Protein AF-A0A947XWC3-F1 (afdb_monomer_lite)

Radius of gyration: 17.97 Å; chains: 1; bounding box: 42×37×54 Å

Secondary structure (DSSP, 8-state):
-----TTPPPPTT-EEEE-TTS-GGG-EE-GGGHHHHHHHHHTTPPEEE-PPPSS--SEEEEEEE--SSSS--EEEEEEEGGGEEEEEPSPBHHHHGGGS-HHHHHHHHHHHHHHHHHT--EEE-HHHHHHHHH-S----TT--EEEEEE-SSHHHHHHHHHHHHHT-SSSPEEEEEEETTEEEEHHHHHHHHHH-TT-EEEEE-SS-EEEEEHHHHTT-

Sequence (220 aa):
MPEVHRGARMRRHDLVWIEASTPPAQLQVAVPWRPALQAWLLQRRPLVVGRQPEPAGERLRLGFTLPGRGPRSRVEVHAPRAAITRHTPAPPLSDIQTHAPVAWQAAIAALLAAFAAQGTQLRAYGSLVNQAYSGEACLREDSDLDLLIDCRDRAETLASLALLQAHDAAPRLDGELRLAGWAVAWRELARVLGGGPQGELMVRSDTAVQRMGVAAWLAT

pLDDT: mean 92.62, std 11.3, range [25.38, 98.56]

Foldseek 3Di:
DDDAPPPDDAWFFKWFAFALPPPCVQKDWPPVCSVVVSVCNVLRFTWTFAQAAPVHDQWTWTWAWPFDQPPTDIIIMTHGPVRTPHIDHAAFCVVQLVLDDPVCSVLSVVLCVLCVVVVWTKGFGPQSSNCSRVVGHRDDQQDETEIETEDEALVSLVSNLVSLVVSCDVVGYWYWYDYPQWTFTSVQVVVQVVVDQADWTFIDGSHDTDIDRSVVRRVD

Structure (mmCIF, N/CA/C/O backbone):
data_AF-A0A947XWC3-F1
#
_entry.id   AF-A0A947XWC3-F1
#
loop_
_atom_site.group_PDB
_atom_site.id
_atom_site.type_symbol
_atom_site.label_atom_id
_atom_site.label_alt_id
_atom_site.label_comp_id
_atom_site.label_asym_id
_atom_site.label_entity_id
_atom_site.label_seq_id
_atom_site.pdbx_PDB_ins_code
_atom_site.Cartn_x
_atom_site.Cartn_y
_atom_site.Cartn_z
_atom_site.occupancy
_atom_site.B_iso_or_equiv
_atom_site.auth_seq_id
_atom_site.auth_comp_id
_atom_site.auth_asym_id
_atom_site.auth_atom_id
_atom_site.pdbx_PDB_model_num
ATOM 1 N N . MET A 1 1 ? -13.581 8.957 -18.522 1.00 25.38 1 MET A N 1
ATOM 2 C CA . MET A 1 1 ? -12.118 9.130 -18.677 1.00 25.38 1 MET A CA 1
ATOM 3 C C . MET A 1 1 ? -11.591 9.642 -17.345 1.00 25.38 1 MET A C 1
ATOM 5 O O . MET A 1 1 ? -12.066 10.693 -16.941 1.00 25.38 1 MET A O 1
ATOM 9 N N . PRO A 1 2 ? -10.734 8.921 -16.605 1.00 33.97 2 PRO A N 1
ATOM 10 C CA . PRO A 1 2 ? -10.219 9.454 -15.349 1.00 33.97 2 PRO A CA 1
ATOM 11 C C . PRO A 1 2 ? -9.164 10.529 -15.646 1.00 33.97 2 PRO A C 1
ATOM 13 O O . PRO A 1 2 ? -8.239 10.289 -16.423 1.00 33.97 2 PRO A O 1
ATOM 16 N N . GLU A 1 3 ? -9.341 11.710 -15.056 1.00 32.84 3 GLU A N 1
ATOM 17 C CA . GLU A 1 3 ? -8.446 12.866 -15.163 1.00 32.84 3 GLU A CA 1
ATOM 18 C C . GLU A 1 3 ? -7.004 12.514 -14.789 1.00 32.84 3 GLU A C 1
ATOM 20 O O . GLU A 1 3 ? -6.710 12.071 -13.675 1.00 32.84 3 GLU A O 1
ATOM 25 N N . VAL A 1 4 ? -6.080 12.780 -15.712 1.00 42.00 4 VAL A N 1
ATOM 26 C CA . VAL A 1 4 ? -4.643 12.764 -15.436 1.00 42.00 4 VAL A CA 1
ATOM 27 C C . VAL A 1 4 ? -4.309 14.035 -14.653 1.00 42.00 4 VAL A C 1
ATOM 29 O O . VAL A 1 4 ? -4.062 15.088 -15.236 1.00 42.00 4 VAL A O 1
ATOM 32 N N . HIS A 1 5 ? -4.293 13.943 -13.323 1.00 41.00 5 HIS A N 1
ATOM 33 C CA . HIS A 1 5 ? -3.845 15.028 -12.450 1.00 41.00 5 HIS A CA 1
ATOM 34 C C . HIS A 1 5 ? -2.320 15.210 -12.567 1.00 41.00 5 HIS A C 1
ATOM 36 O O . HIS A 1 5 ? -1.547 14.730 -11.733 1.00 41.00 5 HIS A O 1
ATOM 42 N N . ARG A 1 6 ? -1.862 15.925 -13.605 1.00 42.56 6 ARG A N 1
ATOM 43 C CA . ARG A 1 6 ? -0.486 16.447 -13.699 1.00 42.56 6 ARG A CA 1
ATOM 44 C C . ARG A 1 6 ? -0.295 17.536 -12.633 1.00 42.56 6 ARG A C 1
ATOM 46 O O . ARG A 1 6 ? -0.351 18.718 -12.932 1.00 42.56 6 ARG A O 1
ATOM 53 N N . GLY A 1 7 ? -0.136 17.136 -11.374 1.00 47.28 7 GLY A N 1
ATOM 54 C CA . GLY A 1 7 ? 0.016 18.066 -10.248 1.00 47.28 7 GLY A CA 1
ATOM 55 C C . GLY A 1 7 ? -0.258 17.463 -8.870 1.00 47.28 7 GLY A C 1
ATOM 56 O O . GLY A 1 7 ? 0.158 18.038 -7.869 1.00 47.28 7 GLY A O 1
ATOM 57 N N . ALA A 1 8 ? -0.894 16.289 -8.791 1.00 63.38 8 ALA A N 1
ATOM 58 C CA . ALA A 1 8 ? -1.120 15.630 -7.509 1.00 63.38 8 ALA A CA 1
ATOM 59 C C . ALA A 1 8 ? 0.199 15.100 -6.909 1.00 63.38 8 ALA A C 1
ATOM 61 O O . ALA A 1 8 ? 1.040 14.497 -7.593 1.00 63.38 8 ALA A O 1
ATOM 62 N N . ARG A 1 9 ? 0.381 15.320 -5.602 1.00 83.44 9 ARG A N 1
ATOM 63 C CA . ARG A 1 9 ? 1.458 14.700 -4.821 1.00 83.44 9 ARG A CA 1
ATOM 64 C C . ARG A 1 9 ? 1.277 13.180 -4.860 1.00 83.44 9 ARG A C 1
ATOM 66 O O . ARG A 1 9 ? 0.202 12.678 -4.552 1.00 83.44 9 ARG A O 1
ATOM 73 N N . MET A 1 10 ? 2.335 12.464 -5.233 1.00 91.06 10 MET A N 1
ATOM 74 C CA . MET A 1 10 ? 2.358 10.999 -5.223 1.00 91.06 10 MET A CA 1
ATOM 75 C C . MET A 1 10 ? 2.762 10.531 -3.831 1.00 91.06 10 MET A C 1
ATOM 77 O O . MET A 1 10 ? 3.835 10.901 -3.352 1.00 91.06 10 MET A O 1
ATOM 81 N N . ARG A 1 11 ? 1.899 9.746 -3.192 1.00 94.06 11 ARG A N 1
ATOM 82 C CA . ARG A 1 11 ? 2.112 9.213 -1.845 1.00 94.06 11 ARG A CA 1
ATOM 83 C C . ARG A 1 11 ? 2.647 7.790 -1.917 1.00 94.06 11 ARG A C 1
ATOM 85 O O . ARG A 1 11 ? 2.453 7.094 -2.914 1.00 94.06 11 ARG A O 1
ATOM 92 N N . ARG A 1 12 ? 3.298 7.313 -0.855 1.00 95.12 12 ARG A N 1
ATOM 93 C CA . ARG A 1 12 ? 3.683 5.895 -0.756 1.00 95.12 12 ARG A CA 1
ATOM 94 C C . ARG A 1 12 ? 2.446 5.015 -0.991 1.00 95.12 12 ARG A C 1
ATOM 96 O O . ARG A 1 12 ? 1.366 5.338 -0.501 1.00 95.12 12 ARG A O 1
ATOM 103 N N . HIS A 1 13 ? 2.614 3.887 -1.678 1.00 96.62 13 HIS A N 1
ATOM 104 C CA . HIS A 1 13 ? 1.543 2.949 -2.066 1.00 96.62 13 HIS A CA 1
ATOM 105 C C . HIS A 1 13 ? 0.619 3.417 -3.201 1.00 96.62 13 HIS A C 1
ATOM 107 O O . HIS A 1 13 ? -0.178 2.610 -3.676 1.00 96.62 13 HIS A O 1
ATOM 113 N N . ASP A 1 14 ? 0.744 4.656 -3.683 1.00 97.50 14 ASP A N 1
ATOM 114 C CA . ASP A 1 14 ? 0.067 5.062 -4.914 1.00 97.50 14 ASP A CA 1
ATOM 115 C C . ASP A 1 14 ? 0.569 4.237 -6.105 1.00 97.50 14 ASP A C 1
ATOM 117 O O . ASP A 1 14 ? 1.684 3.702 -6.101 1.00 97.50 14 ASP A O 1
ATOM 121 N N . LEU A 1 15 ? -0.258 4.155 -7.142 1.00 98.44 15 LEU A N 1
ATOM 122 C CA . LEU A 1 15 ? 0.047 3.456 -8.380 1.00 98.44 15 LEU A CA 1
ATOM 123 C C . LEU A 1 15 ? 0.349 4.457 -9.488 1.00 98.44 15 LEU A C 1
ATOM 125 O O . LEU A 1 15 ? -0.350 5.458 -9.659 1.00 98.44 15 LEU A O 1
ATOM 129 N N . VAL A 1 16 ? 1.381 4.168 -10.270 1.00 98.19 16 VAL A N 1
ATOM 130 C CA . VAL A 1 16 ? 1.765 4.958 -11.437 1.00 98.19 16 VAL A CA 1
ATOM 131 C C . VAL A 1 16 ? 1.991 4.063 -12.643 1.00 98.19 16 VAL A C 1
ATOM 133 O O . VAL A 1 16 ? 2.426 2.923 -12.510 1.00 98.19 16 VAL A O 1
ATOM 136 N N . TRP A 1 17 ? 1.717 4.585 -13.830 1.00 98.19 17 TRP A N 1
ATOM 137 C CA . TRP A 1 17 ? 1.961 3.893 -15.090 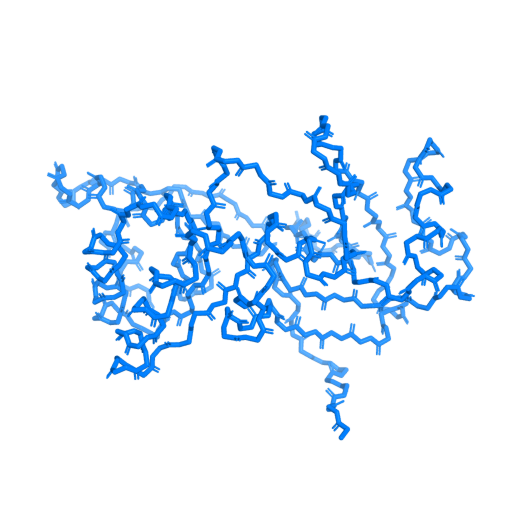1.00 98.19 17 TRP A CA 1
ATOM 138 C C . TRP A 1 17 ? 3.021 4.636 -15.888 1.00 98.19 17 TRP A C 1
ATOM 140 O O . TRP A 1 17 ? 3.066 5.868 -15.893 1.00 98.19 17 TRP A O 1
ATOM 150 N N . ILE A 1 18 ? 3.862 3.853 -16.552 1.00 97.81 18 ILE A N 1
ATOM 151 C CA . ILE A 1 18 ? 4.873 4.293 -17.507 1.00 97.81 18 ILE A CA 1
ATOM 152 C C . ILE A 1 18 ? 4.592 3.526 -18.797 1.00 97.81 18 ILE A C 1
ATOM 154 O O . ILE A 1 18 ? 4.261 2.340 -18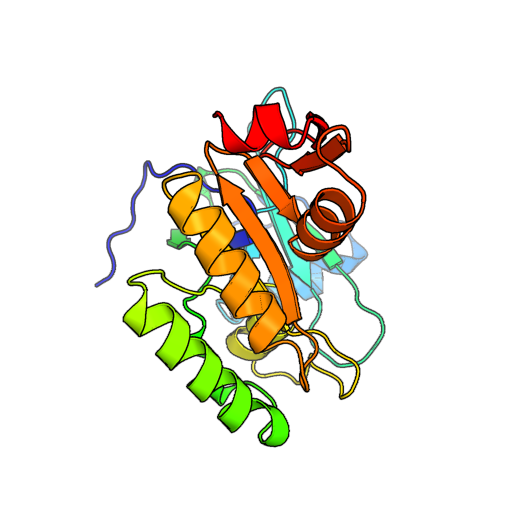.748 1.00 97.81 18 ILE A O 1
ATOM 158 N N . GLU A 1 19 ? 4.687 4.194 -19.942 1.00 97.00 19 GLU A N 1
ATOM 159 C CA . GLU A 1 19 ? 4.482 3.531 -21.230 1.00 97.00 19 GLU A CA 1
ATOM 160 C C . GLU A 1 19 ? 5.657 2.610 -21.556 1.00 97.00 19 GLU A C 1
ATOM 162 O O . GLU A 1 19 ? 6.819 2.930 -21.305 1.00 97.00 19 GLU A O 1
ATOM 167 N N . ALA A 1 20 ? 5.372 1.471 -22.184 1.00 95.56 20 ALA A N 1
ATOM 168 C CA . ALA A 1 20 ? 6.414 0.531 -22.598 1.00 95.56 20 ALA A CA 1
ATOM 169 C C . ALA A 1 20 ? 7.383 1.118 -23.642 1.00 95.56 20 ALA A C 1
ATOM 171 O O . ALA A 1 20 ? 8.483 0.598 -23.821 1.00 95.56 20 ALA A O 1
ATOM 172 N N . SER A 1 21 ? 6.973 2.192 -24.327 1.00 95.31 21 SER A N 1
ATOM 173 C CA . SER A 1 21 ? 7.793 2.951 -25.272 1.00 95.31 21 SER A CA 1
ATOM 174 C C . SER A 1 21 ? 8.744 3.946 -24.599 1.00 95.31 21 SER A C 1
ATOM 176 O O . SER A 1 21 ? 9.551 4.566 -25.293 1.00 95.31 21 SER A O 1
ATOM 178 N N . THR A 1 22 ? 8.668 4.139 -23.274 1.00 96.06 22 THR A N 1
ATOM 179 C CA . THR A 1 22 ? 9.619 4.990 -22.553 1.00 96.06 22 THR A CA 1
ATOM 180 C C . THR A 1 22 ? 11.039 4.449 -22.753 1.00 96.06 22 THR A C 1
ATOM 182 O O . THR A 1 22 ? 11.286 3.276 -22.464 1.00 96.06 22 THR A O 1
ATOM 185 N N . PRO A 1 23 ? 11.999 5.272 -23.222 1.00 94.50 23 PRO A N 1
ATOM 186 C CA . PRO A 1 23 ? 13.349 4.799 -23.496 1.00 94.50 23 PRO A CA 1
ATOM 187 C C . PRO A 1 23 ? 13.985 4.148 -22.256 1.00 94.50 23 PRO A C 1
ATOM 189 O O . PRO A 1 23 ? 14.021 4.788 -21.202 1.00 94.50 23 PRO A O 1
ATOM 192 N N . PRO A 1 24 ? 14.567 2.935 -22.353 1.00 90.44 24 PRO A N 1
ATOM 193 C CA . PRO A 1 24 ? 15.157 2.250 -21.200 1.00 90.44 24 PRO A CA 1
ATOM 194 C C . PRO A 1 24 ? 16.246 3.054 -20.478 1.00 90.44 24 PRO A C 1
ATOM 196 O O . PRO A 1 24 ? 16.434 2.891 -19.278 1.00 90.44 24 PRO A O 1
ATOM 199 N N . ALA A 1 25 ? 16.943 3.959 -21.174 1.00 91.81 25 ALA A N 1
ATOM 200 C CA . ALA A 1 25 ? 17.919 4.871 -20.570 1.00 91.81 25 ALA A CA 1
ATOM 201 C C . ALA A 1 25 ? 17.286 5.852 -19.556 1.00 91.81 25 ALA A C 1
ATOM 203 O O . ALA A 1 25 ? 17.944 6.289 -18.612 1.00 91.81 25 ALA A O 1
ATOM 204 N N . GLN A 1 26 ? 15.995 6.162 -19.707 1.00 94.19 26 GLN A N 1
ATOM 205 C CA . GLN A 1 26 ? 15.233 6.982 -18.763 1.00 94.19 26 GLN A CA 1
ATOM 206 C C . GLN A 1 26 ? 14.739 6.188 -17.549 1.00 94.19 26 GLN A C 1
ATOM 208 O O . GLN A 1 26 ? 14.207 6.792 -16.623 1.00 94.19 26 GLN A O 1
ATOM 213 N N . LEU A 1 27 ? 14.939 4.867 -17.496 1.00 96.94 27 LEU A N 1
ATOM 214 C CA . LEU A 1 27 ? 14.511 4.005 -16.394 1.00 96.94 27 LEU A CA 1
ATOM 215 C C . LEU A 1 27 ? 15.730 3.340 -15.746 1.00 96.94 27 LEU A C 1
ATOM 217 O O . LEU A 1 27 ? 16.473 2.579 -16.361 1.00 96.94 27 LEU A O 1
ATOM 221 N N . GLN A 1 28 ? 15.951 3.643 -14.474 1.00 97.31 28 GLN A N 1
ATOM 222 C CA . GLN A 1 28 ? 17.039 3.074 -13.689 1.00 97.31 28 GLN A CA 1
ATOM 223 C C . GLN A 1 28 ? 16.495 1.864 -12.936 1.00 97.31 28 GLN A C 1
ATOM 225 O O . GLN A 1 28 ? 15.580 1.985 -12.130 1.00 97.31 28 GLN A O 1
ATOM 230 N N . VAL A 1 29 ? 17.054 0.696 -13.222 1.00 97.50 29 VAL A N 1
ATOM 231 C CA . VAL A 1 29 ? 16.716 -0.583 -12.594 1.00 97.50 29 VAL A CA 1
ATOM 232 C C . VAL A 1 29 ? 17.972 -1.455 -12.620 1.00 97.50 29 VAL A C 1
ATOM 234 O O . VAL A 1 29 ? 18.790 -1.336 -13.540 1.00 97.50 29 VAL A O 1
ATOM 237 N N . ALA A 1 30 ? 18.155 -2.319 -11.619 1.00 97.00 30 ALA A N 1
ATOM 238 C CA . ALA A 1 30 ? 19.300 -3.227 -11.600 1.00 97.00 30 ALA A CA 1
ATOM 239 C C . ALA A 1 30 ? 19.296 -4.137 -12.843 1.00 97.00 30 ALA A C 1
ATOM 241 O O . ALA A 1 30 ? 18.239 -4.596 -13.280 1.00 97.00 30 ALA A O 1
ATOM 242 N N . VAL A 1 31 ? 20.483 -4.405 -13.404 1.00 95.56 31 VAL A N 1
ATOM 243 C CA . VAL A 1 31 ? 20.650 -5.128 -14.683 1.00 95.56 31 VAL A CA 1
ATOM 244 C C . VAL A 1 31 ? 19.866 -6.448 -14.746 1.00 95.56 31 VAL A C 1
ATOM 246 O O . VAL A 1 31 ? 19.152 -6.622 -15.736 1.00 95.56 31 VAL A O 1
ATOM 249 N N . PRO A 1 32 ? 19.888 -7.323 -13.717 1.00 95.81 32 PRO A N 1
ATOM 250 C CA . PRO A 1 32 ? 19.138 -8.583 -13.751 1.00 95.81 32 PRO A CA 1
ATOM 251 C C . PRO A 1 32 ? 17.620 -8.409 -13.906 1.00 95.81 32 PRO A C 1
ATOM 253 O O . PRO A 1 32 ? 16.942 -9.300 -14.405 1.00 95.81 32 PRO A O 1
ATOM 256 N N . TRP A 1 33 ? 17.078 -7.253 -13.512 1.00 96.88 33 TRP A N 1
ATOM 257 C CA . TRP A 1 33 ? 15.641 -6.985 -13.525 1.00 96.88 33 TRP A CA 1
ATOM 258 C C . TRP A 1 33 ? 15.159 -6.205 -14.753 1.00 96.88 33 TRP A C 1
ATOM 260 O O . TRP A 1 33 ? 13.954 -6.003 -14.898 1.00 96.88 33 TRP A O 1
ATOM 270 N N . ARG A 1 34 ? 16.052 -5.790 -15.666 1.00 95.88 34 ARG A N 1
ATOM 271 C CA . ARG A 1 34 ? 15.661 -5.068 -16.894 1.00 95.88 34 ARG A CA 1
ATOM 272 C C . ARG A 1 34 ? 14.639 -5.838 -17.746 1.00 95.88 34 ARG A C 1
ATOM 274 O O . ARG A 1 34 ? 13.643 -5.219 -18.122 1.00 95.88 34 ARG A O 1
ATOM 281 N N . PRO A 1 35 ? 14.803 -7.153 -18.017 1.00 95.88 35 PRO A N 1
ATOM 282 C CA . PRO A 1 35 ? 13.809 -7.902 -18.789 1.00 95.88 35 PRO A CA 1
ATOM 283 C C . PRO A 1 35 ? 12.452 -7.968 -18.080 1.00 95.88 35 PRO A C 1
ATOM 285 O O . PRO A 1 35 ? 11.412 -7.809 -18.716 1.00 95.88 35 PRO A O 1
ATOM 288 N N . ALA A 1 36 ? 12.465 -8.136 -16.754 1.00 96.06 36 ALA A N 1
ATOM 289 C CA . ALA A 1 36 ? 11.248 -8.207 -15.954 1.00 96.06 36 ALA A CA 1
ATOM 290 C C . ALA A 1 36 ? 10.482 -6.875 -15.975 1.00 96.06 36 ALA A C 1
ATOM 292 O O . ALA A 1 36 ? 9.267 -6.871 -16.153 1.00 96.06 36 ALA A O 1
ATOM 293 N N . LEU A 1 37 ? 11.190 -5.742 -15.861 1.00 97.62 37 LEU A N 1
ATOM 294 C CA . LEU A 1 37 ? 10.589 -4.416 -16.000 1.00 97.62 37 LEU A CA 1
ATOM 295 C C . LEU A 1 37 ? 9.982 -4.222 -17.395 1.00 97.62 37 LEU A C 1
ATOM 297 O O . LEU A 1 37 ? 8.844 -3.778 -17.496 1.00 97.62 37 LEU A O 1
ATOM 301 N N . GLN A 1 38 ? 10.697 -4.585 -18.464 1.00 96.69 38 GLN A N 1
ATOM 302 C CA . GLN A 1 38 ? 10.174 -4.434 -19.825 1.00 96.69 38 GLN A CA 1
ATOM 303 C C . GLN A 1 38 ? 8.885 -5.241 -20.028 1.00 96.69 38 GLN A C 1
ATOM 305 O O . GLN A 1 38 ? 7.899 -4.708 -20.536 1.00 96.69 38 GLN A O 1
ATOM 310 N N . ALA A 1 39 ? 8.868 -6.505 -19.592 1.00 96.12 39 ALA A N 1
ATOM 311 C CA . ALA A 1 39 ? 7.679 -7.350 -19.658 1.00 96.12 39 ALA A CA 1
ATOM 312 C C . ALA A 1 39 ? 6.511 -6.764 -18.845 1.00 96.12 39 ALA A C 1
ATOM 314 O O . ALA A 1 39 ? 5.372 -6.765 -19.309 1.00 96.12 39 ALA A O 1
ATOM 315 N N . TRP A 1 40 ? 6.794 -6.211 -17.662 1.00 97.38 40 TRP A N 1
ATOM 316 C CA . TRP A 1 40 ? 5.798 -5.568 -16.806 1.00 97.38 40 TRP A CA 1
ATOM 317 C C . TRP A 1 40 ? 5.144 -4.350 -17.476 1.00 97.38 40 TRP A C 1
ATOM 319 O O . TRP A 1 40 ? 3.916 -4.230 -17.488 1.00 97.38 40 TRP A O 1
ATOM 329 N N . LEU A 1 41 ? 5.953 -3.476 -18.086 1.00 97.56 41 LEU A N 1
ATOM 330 C CA . LEU A 1 41 ? 5.468 -2.282 -18.784 1.00 97.56 41 LEU A CA 1
ATOM 331 C C . LEU A 1 41 ? 4.690 -2.627 -20.059 1.00 97.56 41 LEU A C 1
ATOM 333 O O . LEU A 1 41 ? 3.660 -2.009 -20.321 1.00 97.56 41 LEU A O 1
ATOM 337 N N . LEU A 1 42 ? 5.127 -3.635 -20.825 1.00 97.31 42 LEU A N 1
ATOM 338 C CA . LEU A 1 42 ? 4.410 -4.113 -22.019 1.00 97.31 42 LEU A CA 1
ATOM 339 C C . LEU A 1 42 ? 2.987 -4.582 -21.695 1.00 97.31 42 LEU A C 1
ATOM 341 O O . LEU A 1 42 ? 2.075 -4.395 -22.495 1.00 97.31 42 LEU A O 1
ATOM 345 N N . GLN A 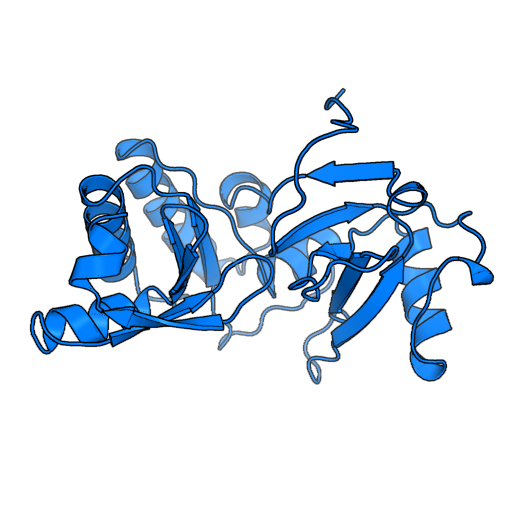1 43 ? 2.783 -5.131 -20.499 1.00 97.25 43 GLN A N 1
ATOM 346 C CA . GLN A 1 43 ? 1.465 -5.532 -20.009 1.00 97.25 43 GLN A CA 1
ATOM 347 C C . GLN A 1 43 ? 0.669 -4.382 -19.372 1.00 97.25 43 GLN A C 1
ATOM 349 O O . GLN A 1 43 ? -0.403 -4.607 -18.816 1.00 97.25 43 GLN A O 1
ATOM 354 N N . ARG A 1 44 ? 1.177 -3.143 -19.444 1.00 97.00 44 ARG A N 1
ATOM 355 C CA . ARG A 1 44 ? 0.547 -1.925 -18.904 1.00 97.00 44 ARG A CA 1
ATOM 356 C C . ARG A 1 44 ? 0.230 -2.031 -17.406 1.00 97.00 44 ARG A C 1
ATOM 358 O O . ARG A 1 44 ? -0.728 -1.426 -16.916 1.00 97.00 44 ARG A O 1
ATOM 365 N N . ARG A 1 45 ? 1.038 -2.798 -16.668 1.00 97.62 45 ARG A N 1
ATOM 366 C CA . ARG A 1 45 ? 0.892 -2.988 -15.221 1.00 97.62 45 ARG A CA 1
ATOM 367 C C . ARG A 1 45 ? 1.479 -1.781 -14.463 1.00 97.62 45 ARG A C 1
ATOM 369 O O . ARG A 1 45 ? 2.488 -1.221 -14.897 1.00 97.62 45 ARG A O 1
ATOM 376 N N . PRO A 1 46 ? 0.877 -1.359 -13.337 1.00 98.12 46 PRO A N 1
ATOM 377 C CA . PRO A 1 46 ? 1.369 -0.226 -12.561 1.00 98.12 46 PRO A CA 1
ATOM 378 C C . PRO A 1 46 ? 2.681 -0.532 -11.840 1.00 98.12 46 PRO A C 1
ATOM 380 O O . PRO A 1 46 ? 2.947 -1.665 -11.443 1.00 98.12 46 PRO A O 1
ATOM 383 N N . LEU A 1 47 ? 3.456 0.513 -11.579 1.00 98.44 47 LEU A N 1
ATOM 384 C CA . LEU A 1 47 ? 4.482 0.539 -10.546 1.00 98.44 47 LEU A CA 1
ATOM 385 C C . LEU A 1 47 ? 3.901 1.174 -9.276 1.00 98.44 47 LEU A C 1
ATOM 387 O O . LEU A 1 47 ? 3.046 2.055 -9.333 1.00 98.44 47 LEU A O 1
ATOM 391 N N . VAL A 1 48 ? 4.394 0.746 -8.122 1.00 98.25 48 VAL A N 1
ATOM 392 C CA . VAL A 1 48 ? 4.041 1.272 -6.803 1.00 98.25 48 VAL A CA 1
ATOM 393 C C . VAL A 1 48 ? 5.022 2.370 -6.412 1.00 98.25 48 VAL A C 1
ATOM 395 O O . VAL A 1 48 ? 6.239 2.175 -6.453 1.00 98.25 48 VAL A O 1
ATOM 398 N N . VAL A 1 49 ? 4.501 3.509 -5.970 1.00 97.69 49 VAL A N 1
ATOM 399 C CA . VAL A 1 49 ? 5.297 4.610 -5.427 1.00 97.69 49 VAL A CA 1
ATOM 400 C C . VAL A 1 49 ? 5.912 4.186 -4.092 1.00 97.69 49 VAL A C 1
ATOM 402 O O . VAL A 1 49 ? 5.221 3.806 -3.140 1.00 97.69 49 VAL A O 1
ATOM 405 N N . GLY A 1 50 ? 7.242 4.229 -4.025 1.00 96.00 50 GLY A N 1
ATOM 406 C CA . GLY A 1 50 ? 8.005 3.969 -2.811 1.00 96.00 50 GLY A CA 1
ATOM 407 C C . GLY A 1 50 ? 8.121 5.203 -1.916 1.00 96.00 50 GLY A C 1
ATOM 408 O O . GLY A 1 50 ? 7.687 6.298 -2.267 1.00 96.00 50 GLY A O 1
ATOM 409 N N . ARG A 1 51 ? 8.762 5.029 -0.756 1.00 94.62 51 ARG A N 1
ATOM 410 C CA . ARG A 1 51 ? 9.219 6.164 0.059 1.00 94.62 51 ARG A CA 1
ATOM 411 C C . ARG A 1 51 ? 10.301 6.920 -0.715 1.00 94.62 51 ARG A C 1
ATOM 413 O O . ARG A 1 51 ? 11.280 6.292 -1.121 1.00 94.62 51 ARG A O 1
ATOM 420 N N . GLN A 1 52 ? 10.108 8.216 -0.921 1.00 94.44 52 GLN A N 1
ATOM 421 C CA . GLN A 1 52 ? 11.034 9.083 -1.643 1.00 94.44 52 GLN A CA 1
ATOM 422 C C . GLN A 1 52 ? 12.216 9.478 -0.743 1.00 94.44 52 GLN A C 1
ATOM 424 O O . GLN A 1 52 ? 12.060 9.510 0.477 1.00 94.44 52 GLN A O 1
ATOM 429 N N . PRO A 1 53 ? 13.408 9.730 -1.307 1.00 89.94 53 PRO A N 1
ATOM 430 C CA . PRO A 1 53 ? 14.518 10.285 -0.542 1.00 89.94 53 PRO A CA 1
ATOM 431 C C . PRO A 1 53 ? 14.234 11.735 -0.122 1.00 89.94 53 PRO A C 1
ATOM 433 O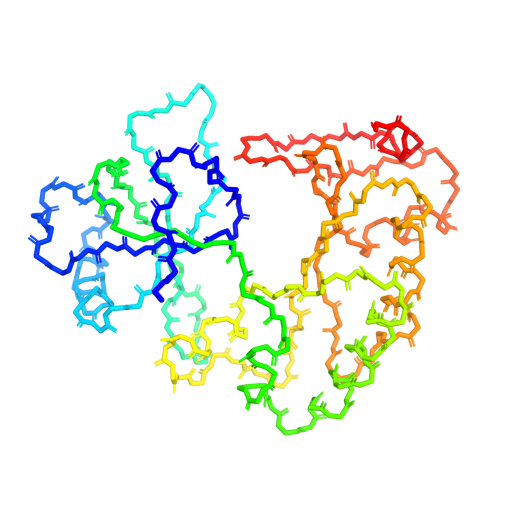 O . PRO A 1 53 ? 13.453 12.437 -0.766 1.00 89.94 53 PRO A O 1
ATOM 436 N N . GLU A 1 54 ? 14.910 12.174 0.938 1.00 86.62 54 GLU A N 1
ATOM 437 C CA . GLU A 1 54 ? 14.951 13.566 1.385 1.00 86.62 54 GLU A CA 1
ATOM 438 C C . GLU A 1 54 ? 16.428 14.001 1.483 1.00 86.62 54 GLU A C 1
ATOM 440 O O . GLU A 1 54 ? 17.184 13.343 2.203 1.00 86.62 54 GLU A O 1
ATOM 445 N N . PRO A 1 55 ? 16.872 15.040 0.743 1.00 84.25 55 PRO A N 1
ATOM 446 C CA . PRO A 1 55 ? 16.087 15.878 -0.171 1.00 84.25 55 PRO A CA 1
ATOM 447 C C . PRO A 1 55 ? 15.566 15.112 -1.397 1.00 84.25 55 PRO A C 1
ATOM 449 O O . PRO A 1 55 ? 16.121 14.086 -1.800 1.00 84.25 55 PRO A O 1
ATOM 452 N N . ALA A 1 56 ? 14.478 15.615 -1.985 1.00 82.19 56 ALA A N 1
ATOM 453 C CA . ALA A 1 56 ? 13.884 15.017 -3.174 1.00 82.19 56 ALA A CA 1
ATOM 454 C C . ALA A 1 56 ? 14.861 15.081 -4.358 1.00 82.19 56 ALA A C 1
ATOM 456 O O . ALA A 1 56 ? 15.376 16.146 -4.696 1.00 82.19 56 ALA A O 1
ATOM 457 N N . GLY A 1 57 ? 15.099 13.937 -4.998 1.00 81.19 57 GLY A N 1
ATOM 458 C CA . GLY A 1 57 ? 15.846 13.872 -6.252 1.00 81.19 57 GLY A CA 1
ATOM 459 C C . GLY A 1 57 ? 14.969 14.170 -7.472 1.00 81.19 57 GLY A C 1
ATOM 460 O O . GLY A 1 57 ? 13.744 14.246 -7.387 1.00 81.19 57 GLY A O 1
ATOM 461 N N . GLU A 1 58 ? 15.594 14.252 -8.647 1.00 87.06 58 GLU A N 1
ATOM 462 C CA . GLU A 1 58 ? 14.897 14.439 -9.934 1.00 87.06 58 GLU A CA 1
ATOM 463 C C . GLU A 1 58 ? 14.067 13.214 -10.367 1.00 87.06 58 GLU A C 1
ATOM 465 O O . GLU A 1 58 ? 13.217 13.289 -11.262 1.00 87.06 58 GLU A O 1
ATOM 470 N N . ARG A 1 59 ? 14.321 12.058 -9.743 1.00 93.88 59 ARG A N 1
ATOM 471 C CA . ARG A 1 59 ? 13.705 10.771 -10.070 1.00 93.88 59 ARG A CA 1
ATOM 472 C C . ARG A 1 59 ? 12.861 10.276 -8.908 1.00 93.88 59 ARG A C 1
ATOM 474 O O . ARG A 1 59 ? 13.245 10.375 -7.747 1.00 93.88 59 ARG A O 1
ATOM 481 N N . LEU A 1 60 ? 11.723 9.695 -9.254 1.00 95.44 60 LEU A N 1
ATOM 482 C CA . LEU A 1 60 ? 10.829 9.042 -8.318 1.00 95.44 60 LEU A CA 1
ATOM 483 C C . LEU A 1 60 ? 11.321 7.626 -8.046 1.00 95.44 60 LEU A C 1
ATOM 485 O O . LEU A 1 60 ? 11.593 6.874 -8.985 1.00 95.44 60 LEU A O 1
ATOM 489 N N . ARG A 1 61 ? 11.358 7.245 -6.768 1.00 97.00 61 ARG A N 1
ATOM 490 C CA . ARG A 1 61 ? 11.550 5.857 -6.350 1.00 97.00 61 ARG A CA 1
ATOM 491 C C . ARG A 1 61 ? 10.236 5.098 -6.477 1.00 97.00 61 ARG A C 1
ATOM 493 O O . ARG A 1 61 ? 9.268 5.386 -5.769 1.00 97.00 61 ARG A O 1
ATOM 500 N N . LEU A 1 62 ? 10.222 4.112 -7.357 1.00 97.88 62 LEU A N 1
ATOM 501 C CA . LEU A 1 62 ? 9.093 3.250 -7.677 1.00 97.88 62 LEU A CA 1
ATOM 502 C C . LEU A 1 62 ? 9.498 1.783 -7.497 1.00 97.88 62 LEU A C 1
ATOM 504 O O . LEU A 1 62 ? 10.666 1.452 -7.282 1.00 97.88 62 LEU A O 1
ATOM 508 N N . GLY A 1 63 ? 8.543 0.875 -7.627 1.00 97.44 63 GLY A N 1
ATOM 509 C CA . GLY A 1 63 ? 8.863 -0.535 -7.765 1.00 97.44 63 GLY A CA 1
ATOM 510 C C . GLY A 1 63 ? 7.649 -1.411 -7.981 1.00 97.44 63 GLY A C 1
ATOM 511 O O . GLY A 1 63 ? 6.513 -0.962 -7.906 1.00 97.44 63 GLY A O 1
ATOM 512 N N . PHE A 1 64 ? 7.895 -2.684 -8.219 1.00 97.31 64 PHE A N 1
ATOM 513 C CA . PHE A 1 64 ? 6.865 -3.712 -8.287 1.00 97.31 64 PHE A CA 1
ATOM 514 C C . PHE A 1 64 ? 7.411 -4.994 -7.667 1.00 97.31 64 PHE A C 1
ATOM 516 O O . PHE A 1 64 ? 8.619 -5.132 -7.451 1.00 97.31 64 PHE A O 1
ATOM 523 N N . THR A 1 65 ? 6.521 -5.917 -7.335 1.00 96.19 65 THR A N 1
ATOM 524 C CA . THR A 1 65 ? 6.905 -7.233 -6.825 1.00 96.19 65 THR A CA 1
ATOM 525 C C . THR A 1 65 ? 6.695 -8.231 -7.944 1.00 96.19 65 THR A C 1
ATOM 527 O O . THR A 1 65 ? 5.620 -8.246 -8.543 1.00 96.19 65 THR A O 1
ATOM 530 N N . LEU A 1 66 ? 7.704 -9.057 -8.233 1.00 94.88 66 LEU A N 1
ATOM 531 C CA . LEU A 1 66 ? 7.531 -10.124 -9.210 1.00 94.88 66 LEU A CA 1
ATOM 532 C C . LEU A 1 66 ? 6.339 -10.996 -8.795 1.00 94.88 66 LEU A C 1
ATOM 534 O O . LEU A 1 66 ? 6.224 -11.350 -7.617 1.00 94.88 66 LEU A O 1
ATOM 538 N N . PRO A 1 67 ? 5.421 -11.270 -9.728 1.00 92.94 67 PRO A N 1
ATOM 539 C CA . PRO A 1 67 ? 4.235 -12.043 -9.433 1.00 92.94 67 PRO A CA 1
ATOM 540 C C . PRO A 1 67 ? 4.595 -13.508 -9.173 1.00 92.94 67 PRO A C 1
ATOM 542 O O . PRO A 1 67 ? 5.677 -13.980 -9.527 1.00 92.94 67 PRO A O 1
ATOM 545 N N . GLY A 1 68 ? 3.671 -14.221 -8.537 1.00 89.94 68 GLY A N 1
ATOM 546 C CA . GLY A 1 68 ? 3.838 -15.622 -8.172 1.00 89.94 68 GLY A CA 1
ATOM 547 C C . GLY A 1 68 ? 3.952 -15.847 -6.665 1.00 89.94 68 GLY A C 1
ATOM 548 O O . GLY A 1 68 ? 4.084 -14.924 -5.860 1.00 89.94 68 GLY A O 1
ATOM 549 N N . ARG A 1 69 ? 3.893 -17.125 -6.278 1.00 82.88 69 ARG A N 1
ATOM 550 C CA . ARG A 1 69 ? 3.920 -17.569 -4.871 1.00 82.88 69 ARG A CA 1
ATOM 551 C C . ARG A 1 69 ? 5.324 -17.872 -4.337 1.00 82.88 69 ARG A C 1
ATOM 553 O O . ARG A 1 69 ? 5.449 -18.231 -3.168 1.00 82.88 69 ARG A O 1
ATOM 560 N N . GLY A 1 70 ? 6.350 -17.753 -5.183 1.00 82.56 70 GLY A N 1
ATOM 561 C CA . GLY A 1 70 ? 7.752 -17.966 -4.820 1.00 82.56 70 GLY A CA 1
ATOM 562 C C . GLY A 1 70 ? 8.320 -16.871 -3.903 1.00 82.56 70 GLY A C 1
ATOM 563 O O . GLY A 1 70 ? 7.568 -16.059 -3.351 1.00 82.56 70 GLY A O 1
ATOM 564 N N . PRO A 1 71 ? 9.653 -16.824 -3.724 1.00 84.81 71 PRO A N 1
ATOM 565 C CA . PRO A 1 71 ? 10.303 -15.763 -2.963 1.00 84.81 71 PRO A CA 1
ATOM 566 C C . PRO A 1 71 ? 9.861 -14.377 -3.447 1.00 84.81 71 PRO A C 1
ATOM 568 O O . PRO A 1 71 ? 9.849 -14.099 -4.646 1.00 84.81 71 PRO A O 1
ATOM 571 N N . ARG A 1 72 ? 9.496 -13.494 -2.509 1.00 84.94 72 ARG A N 1
ATOM 572 C CA . ARG A 1 72 ? 9.060 -12.128 -2.830 1.00 84.94 72 ARG A CA 1
ATOM 573 C C . ARG A 1 72 ? 10.245 -11.307 -3.346 1.00 84.94 72 ARG A C 1
ATOM 575 O O . ARG A 1 72 ? 10.983 -10.711 -2.565 1.00 84.94 72 ARG A O 1
ATOM 582 N N . SER A 1 73 ? 10.407 -11.246 -4.663 1.00 91.56 73 SER A N 1
ATOM 583 C CA . SER A 1 73 ? 11.416 -10.411 -5.319 1.00 91.56 73 SER A CA 1
ATOM 584 C C . SER A 1 73 ? 10.843 -9.034 -5.639 1.00 91.56 73 SER A C 1
ATOM 586 O O . SER A 1 73 ? 10.031 -8.879 -6.550 1.00 91.56 73 SER A O 1
ATOM 588 N N . ARG A 1 74 ? 11.267 -8.016 -4.885 1.00 94.56 74 ARG A N 1
ATOM 589 C CA . ARG A 1 74 ? 10.903 -6.621 -5.153 1.00 94.56 74 ARG A CA 1
ATOM 590 C C . ARG A 1 74 ? 11.911 -5.990 -6.107 1.00 94.56 74 ARG A C 1
ATOM 592 O O . ARG A 1 74 ? 13.102 -5.945 -5.811 1.00 94.56 74 ARG A O 1
ATOM 599 N N . VAL A 1 75 ? 11.418 -5.469 -7.223 1.00 97.31 75 VAL A N 1
ATOM 600 C CA . VAL A 1 75 ? 12.208 -4.737 -8.210 1.00 97.31 75 VAL A CA 1
ATOM 601 C C . VAL A 1 75 ? 12.036 -3.246 -7.959 1.00 97.31 75 VAL A C 1
ATOM 603 O O . VAL A 1 75 ? 10.926 -2.717 -8.021 1.00 97.31 75 VAL A O 1
ATOM 606 N N . GLU A 1 76 ? 13.139 -2.568 -7.658 1.00 97.81 76 GLU A N 1
ATOM 607 C CA . GLU A 1 76 ? 13.178 -1.115 -7.506 1.00 97.81 76 GLU A CA 1
ATOM 608 C C . GLU A 1 76 ? 13.470 -0.441 -8.850 1.00 97.81 76 GLU A C 1
ATOM 610 O O . GLU A 1 76 ? 14.360 -0.865 -9.590 1.00 97.81 76 GLU A O 1
ATOM 615 N N . VAL A 1 77 ? 12.709 0.610 -9.158 1.00 98.06 77 VAL A N 1
ATOM 616 C CA . VAL A 1 77 ? 12.782 1.354 -10.417 1.00 98.06 77 VAL A CA 1
ATOM 617 C C . VAL A 1 77 ? 12.830 2.843 -10.104 1.00 98.06 77 VAL A C 1
ATOM 619 O O . VAL A 1 77 ? 12.016 3.342 -9.335 1.00 98.06 77 VAL A O 1
ATOM 622 N N . HIS A 1 78 ? 13.761 3.572 -10.710 1.00 97.75 78 HIS A N 1
ATOM 623 C CA . HIS A 1 78 ? 13.852 5.027 -10.600 1.00 97.75 78 HIS A CA 1
ATOM 624 C C . HIS A 1 78 ? 13.533 5.659 -11.950 1.00 97.75 78 HIS A C 1
ATOM 626 O O . HIS A 1 78 ? 14.198 5.384 -12.954 1.00 97.75 78 HIS A O 1
ATOM 632 N N . ALA A 1 79 ? 12.539 6.539 -11.990 1.00 97.12 79 ALA A N 1
ATOM 633 C CA . ALA A 1 79 ? 12.060 7.157 -13.228 1.00 97.12 79 ALA A CA 1
ATOM 634 C C . ALA A 1 79 ? 11.852 8.667 -13.050 1.00 97.12 79 ALA A C 1
ATOM 636 O O . ALA A 1 79 ? 11.444 9.094 -11.968 1.00 97.12 79 ALA A O 1
ATOM 637 N N . PRO A 1 80 ? 12.112 9.497 -14.075 1.00 95.50 80 PRO A N 1
ATOM 638 C CA . PRO A 1 80 ? 11.758 10.908 -14.016 1.00 95.50 80 PRO A CA 1
ATOM 639 C C . PRO A 1 80 ? 10.236 11.059 -13.928 1.00 95.50 80 PRO A C 1
ATOM 641 O O . PRO A 1 80 ? 9.489 10.283 -14.526 1.00 95.50 80 PRO A O 1
ATOM 644 N N . ARG A 1 81 ? 9.756 12.102 -13.241 1.00 92.62 81 ARG A N 1
ATOM 645 C CA . ARG A 1 81 ? 8.310 12.379 -13.137 1.00 92.62 81 ARG A CA 1
ATOM 646 C C . ARG A 1 81 ? 7.637 12.522 -14.508 1.00 92.62 81 ARG A C 1
ATOM 648 O O . ARG A 1 81 ? 6.490 12.120 -14.662 1.00 92.62 81 ARG A O 1
ATOM 655 N N . ALA A 1 82 ? 8.360 13.038 -15.502 1.00 93.19 82 ALA A N 1
ATOM 656 C CA . ALA A 1 82 ? 7.873 13.190 -16.872 1.00 93.19 82 ALA A CA 1
ATOM 657 C C . ALA A 1 82 ? 7.574 11.855 -17.587 1.00 93.19 82 ALA A C 1
ATOM 659 O O . ALA A 1 82 ? 6.821 11.856 -18.556 1.00 93.19 82 ALA A O 1
ATOM 660 N N . ALA A 1 83 ? 8.121 10.727 -17.116 1.00 95.81 83 ALA A N 1
ATOM 661 C CA . ALA A 1 83 ? 7.810 9.403 -17.661 1.00 95.81 83 ALA A CA 1
ATOM 662 C C . ALA A 1 83 ? 6.465 8.844 -17.159 1.00 95.81 83 ALA A C 1
ATOM 664 O O . ALA A 1 83 ? 5.976 7.856 -17.704 1.00 95.81 83 ALA A O 1
ATOM 665 N N . ILE A 1 84 ? 5.867 9.446 -16.124 1.00 95.81 84 ILE A N 1
ATOM 666 C CA . ILE A 1 84 ? 4.602 8.978 -15.558 1.00 95.81 84 ILE A CA 1
ATOM 667 C C . ILE A 1 84 ? 3.439 9.441 -16.433 1.00 95.81 84 ILE A C 1
ATOM 669 O O . ILE A 1 84 ? 3.164 10.637 -16.538 1.00 95.81 84 ILE A O 1
ATOM 673 N N . THR A 1 85 ? 2.718 8.491 -17.024 1.00 96.25 85 THR A N 1
ATOM 674 C CA . THR A 1 85 ? 1.573 8.777 -17.901 1.00 96.25 85 THR A CA 1
ATOM 675 C C . THR A 1 85 ? 0.237 8.733 -17.177 1.00 96.25 85 THR A C 1
ATOM 677 O O . THR A 1 85 ? -0.711 9.406 -17.583 1.00 96.25 85 THR A O 1
ATOM 680 N N . ARG A 1 86 ? 0.160 7.993 -16.067 1.00 96.56 86 ARG A N 1
ATOM 681 C CA . ARG A 1 86 ? -1.020 7.928 -15.199 1.00 96.56 86 ARG A CA 1
ATOM 682 C C . ARG A 1 86 ? -0.603 7.769 -13.745 1.00 96.56 86 ARG A C 1
ATOM 684 O O . ARG A 1 86 ? 0.388 7.109 -13.451 1.00 96.56 86 ARG A O 1
ATOM 691 N N . HIS A 1 87 ? -1.399 8.331 -12.844 1.00 96.31 87 HIS A N 1
ATOM 692 C CA . HIS A 1 87 ? -1.260 8.208 -11.394 1.00 96.31 87 HIS A CA 1
ATOM 693 C C . HIS A 1 87 ? -2.639 7.993 -10.780 1.00 96.31 87 HIS A C 1
ATOM 695 O O . HIS A 1 87 ? -3.601 8.648 -11.177 1.00 96.31 87 HIS A O 1
ATOM 701 N N . THR A 1 88 ? -2.730 7.073 -9.826 1.00 96.88 88 THR A N 1
ATOM 702 C CA . THR A 1 88 ? -3.890 6.916 -8.949 1.00 96.88 88 THR A CA 1
ATOM 703 C C . THR A 1 88 ? -3.429 6.651 -7.519 1.00 96.88 88 THR A C 1
ATOM 705 O O . THR A 1 88 ? -2.348 6.091 -7.322 1.00 96.88 88 THR A O 1
ATOM 708 N N . PRO A 1 89 ? -4.255 6.950 -6.506 1.00 96.56 89 PRO A N 1
ATOM 709 C CA . PRO A 1 89 ? -4.066 6.371 -5.184 1.00 96.56 89 PRO A CA 1
ATOM 710 C C . PRO A 1 89 ? -4.077 4.833 -5.227 1.00 96.56 89 PRO A C 1
ATOM 712 O O . PRO A 1 89 ? -4.476 4.232 -6.233 1.00 96.56 89 PRO A O 1
ATOM 715 N N . ALA A 1 90 ? -3.693 4.202 -4.115 1.00 97.25 90 ALA A N 1
ATOM 716 C CA . ALA A 1 90 ? -3.913 2.771 -3.900 1.00 97.25 90 ALA A CA 1
ATOM 717 C C . ALA A 1 90 ? -5.385 2.396 -4.191 1.00 97.25 90 ALA A C 1
ATOM 719 O O . ALA A 1 90 ? -6.284 3.168 -3.830 1.00 97.25 90 ALA A O 1
ATOM 720 N N . PRO A 1 91 ? -5.662 1.262 -4.857 1.00 98.06 91 PRO A N 1
ATOM 721 C CA . PRO A 1 91 ? -7.012 0.919 -5.293 1.00 98.06 91 PRO A CA 1
ATOM 722 C C . PRO A 1 91 ? -7.957 0.754 -4.092 1.00 98.06 91 PRO A C 1
ATOM 724 O O . PRO A 1 91 ? -7.536 0.216 -3.060 1.00 98.06 91 PRO A O 1
ATOM 727 N N . PRO A 1 92 ? -9.224 1.192 -4.202 1.00 98.25 92 PRO A N 1
ATOM 728 C CA . PRO A 1 92 ? -10.257 0.812 -3.248 1.00 98.25 92 PRO A CA 1
ATOM 729 C C . PRO A 1 92 ? -10.329 -0.712 -3.123 1.00 98.25 92 PRO A C 1
ATOM 731 O O . PRO A 1 92 ? -10.297 -1.421 -4.128 1.00 98.25 92 PRO A O 1
ATOM 734 N N . LEU A 1 93 ? -10.440 -1.227 -1.898 1.00 98.50 93 LEU A N 1
ATOM 735 C CA . LEU A 1 93 ? -10.547 -2.669 -1.663 1.00 98.50 93 LEU A CA 1
ATOM 736 C C . LEU A 1 93 ? -11.794 -3.254 -2.347 1.00 98.50 93 LEU A C 1
ATOM 738 O O . LEU A 1 93 ? -11.734 -4.361 -2.875 1.00 98.50 93 LEU A O 1
ATOM 742 N N . SER A 1 94 ? -12.886 -2.484 -2.410 1.00 98.00 94 SER A N 1
ATOM 743 C CA . SER A 1 94 ? -14.121 -2.838 -3.124 1.00 98.00 94 SER A CA 1
ATOM 744 C C . SER A 1 94 ? -13.893 -3.199 -4.590 1.00 98.00 94 SER A C 1
ATOM 746 O O . SER A 1 94 ? -14.560 -4.090 -5.108 1.00 98.00 94 SER A O 1
ATOM 748 N N . ASP A 1 95 ? -12.934 -2.546 -5.247 1.00 98.19 95 ASP A N 1
ATOM 749 C CA . ASP A 1 95 ? -12.701 -2.696 -6.686 1.00 98.19 95 ASP A CA 1
ATOM 750 C C . ASP A 1 95 ? -11.925 -3.978 -7.003 1.00 98.19 95 ASP A C 1
ATOM 752 O O . ASP A 1 95 ? -11.938 -4.453 -8.135 1.00 98.19 95 ASP A O 1
ATOM 756 N N . ILE A 1 96 ? -11.236 -4.538 -6.004 1.00 97.75 96 ILE A N 1
ATOM 757 C CA . ILE A 1 96 ? -10.333 -5.682 -6.172 1.00 97.75 96 ILE A CA 1
ATOM 758 C C . ILE A 1 96 ? -10.654 -6.859 -5.246 1.00 97.75 96 ILE A C 1
ATOM 760 O O . ILE A 1 96 ? -9.925 -7.851 -5.248 1.00 97.75 96 ILE A O 1
ATOM 764 N N . GLN A 1 97 ? -11.742 -6.793 -4.474 1.00 96.31 97 GLN A N 1
ATOM 765 C CA . GLN A 1 97 ? -12.123 -7.841 -3.520 1.00 96.31 97 GLN A CA 1
ATOM 766 C C . GLN A 1 97 ? -12.299 -9.216 -4.182 1.00 96.31 97 GLN A C 1
ATOM 768 O O . GLN A 1 97 ? -11.988 -10.240 -3.582 1.00 96.31 97 GLN A O 1
ATOM 773 N N . THR A 1 98 ? -12.751 -9.249 -5.438 1.00 96.69 98 THR A N 1
ATOM 774 C CA . THR A 1 98 ? -12.996 -10.483 -6.200 1.00 96.69 98 THR A CA 1
ATOM 775 C C . THR A 1 98 ? -11.706 -11.193 -6.600 1.00 96.69 98 THR A C 1
ATOM 777 O O . THR A 1 98 ? -11.734 -12.382 -6.907 1.00 96.69 98 THR A O 1
ATOM 780 N N . HIS A 1 99 ? -10.566 -10.497 -6.551 1.00 96.81 99 HIS A N 1
ATOM 781 C CA . HIS A 1 99 ? -9.250 -11.101 -6.734 1.00 96.81 99 HIS A CA 1
ATOM 782 C C . HIS A 1 99 ? -8.727 -11.770 -5.460 1.00 96.81 99 HIS A C 1
ATOM 784 O O . HIS A 1 99 ? -7.719 -12.469 -5.532 1.00 96.81 99 HIS A O 1
ATOM 790 N N . ALA A 1 100 ? -9.362 -11.577 -4.301 1.00 95.50 100 ALA A N 1
ATOM 791 C CA . ALA A 1 100 ? -8.988 -12.282 -3.082 1.00 95.50 100 ALA A CA 1
ATOM 792 C C . ALA A 1 100 ? -9.416 -13.765 -3.145 1.00 95.50 100 ALA A C 1
ATOM 794 O O . ALA A 1 100 ? -10.389 -14.099 -3.832 1.00 95.50 100 ALA A O 1
ATOM 795 N N . PRO A 1 101 ? -8.729 -14.665 -2.412 1.00 94.25 101 PRO A N 1
ATOM 796 C CA . PRO A 1 101 ? -9.176 -16.040 -2.216 1.00 94.25 101 PRO A CA 1
ATOM 797 C C . PRO A 1 101 ? -10.652 -16.102 -1.822 1.00 94.25 101 PRO A C 1
ATOM 799 O O . PRO A 1 101 ? -11.102 -15.316 -0.993 1.00 94.25 101 PRO A O 1
ATOM 802 N N . VAL A 1 102 ? -11.397 -17.064 -2.373 1.00 93.81 102 VAL A N 1
ATOM 803 C CA . VAL A 1 102 ? -12.846 -17.213 -2.124 1.00 93.81 102 VAL A CA 1
ATOM 804 C C . VAL A 1 102 ? -13.162 -17.271 -0.626 1.00 93.81 102 VAL A C 1
ATOM 806 O O . VAL A 1 102 ? -14.093 -16.614 -0.171 1.00 93.81 102 VAL A O 1
ATOM 809 N N . ALA A 1 103 ? -12.326 -17.965 0.154 1.00 93.62 103 ALA A N 1
ATOM 810 C CA . ALA A 1 103 ? -12.459 -18.069 1.608 1.00 93.62 103 ALA A CA 1
ATOM 811 C C . ALA A 1 103 ? -12.407 -16.714 2.343 1.00 93.62 103 ALA A C 1
ATOM 813 O O . ALA A 1 103 ? -12.890 -16.610 3.464 1.00 93.62 103 ALA A O 1
ATOM 814 N N . TRP A 1 104 ? -11.831 -15.676 1.732 1.00 95.38 104 TRP A N 1
ATOM 815 C CA . TRP A 1 104 ? -11.693 -14.343 2.322 1.00 95.38 104 TRP A CA 1
ATOM 816 C C . TRP A 1 104 ? -12.828 -13.397 1.928 1.00 95.38 104 TRP A C 1
ATOM 818 O O . TRP A 1 104 ? -13.059 -12.403 2.610 1.00 95.38 104 TRP A O 1
ATOM 828 N N . GLN A 1 105 ? -13.536 -13.671 0.829 1.00 95.25 105 GLN A N 1
ATOM 829 C CA . GLN A 1 105 ? -14.447 -12.700 0.213 1.00 95.25 105 GLN A CA 1
ATOM 830 C C . GLN A 1 105 ? -15.611 -12.313 1.132 1.00 95.25 105 GLN A C 1
ATOM 832 O O . GLN A 1 105 ? -15.959 -11.137 1.200 1.00 95.25 105 GLN A O 1
ATOM 837 N N . ALA A 1 106 ? -16.166 -13.263 1.892 1.00 95.94 106 ALA A N 1
ATOM 838 C CA . ALA A 1 106 ? -17.230 -12.972 2.854 1.00 95.94 106 ALA A CA 1
ATOM 839 C C . ALA A 1 106 ? -16.749 -12.053 3.993 1.00 95.94 106 ALA A C 1
ATOM 841 O O . ALA A 1 106 ? -17.431 -11.091 4.344 1.00 95.94 106 ALA A O 1
ATOM 842 N N . ALA A 1 107 ? -15.549 -12.305 4.528 1.00 96.75 107 ALA A N 1
ATOM 843 C CA . ALA A 1 107 ? -14.944 -11.467 5.563 1.00 96.75 107 ALA A CA 1
ATOM 844 C C . ALA A 1 107 ? -14.616 -10.060 5.033 1.00 96.75 107 ALA A C 1
ATOM 846 O O . ALA A 1 107 ? -14.910 -9.064 5.694 1.00 96.75 107 ALA A O 1
ATOM 847 N N . ILE A 1 108 ? -14.082 -9.968 3.809 1.00 97.44 108 ILE A N 1
ATOM 848 C CA . ILE A 1 108 ? -13.803 -8.694 3.131 1.00 97.44 108 ILE A CA 1
ATOM 849 C C . ILE A 1 108 ? -15.094 -7.900 2.905 1.00 97.44 108 ILE A C 1
ATOM 851 O O . ILE A 1 108 ? -15.119 -6.701 3.172 1.00 97.44 108 ILE A O 1
ATOM 855 N N . ALA A 1 109 ? -16.174 -8.550 2.468 1.00 97.50 109 ALA A N 1
ATOM 856 C CA . ALA A 1 109 ? -17.464 -7.897 2.263 1.00 97.50 109 ALA A CA 1
ATOM 857 C C . ALA A 1 109 ? -18.048 -7.340 3.573 1.00 97.50 109 ALA A C 1
ATOM 859 O O . ALA A 1 109 ? -18.512 -6.200 3.599 1.00 97.50 109 ALA A O 1
ATOM 860 N N . ALA A 1 110 ? -17.978 -8.101 4.671 1.00 97.81 110 ALA A N 1
ATOM 861 C CA . ALA A 1 110 ? -18.410 -7.628 5.988 1.00 97.81 110 ALA A CA 1
ATOM 862 C C . ALA A 1 110 ? -17.580 -6.425 6.470 1.00 97.81 110 ALA A C 1
ATOM 864 O O . ALA A 1 110 ? -18.136 -5.444 6.963 1.00 97.81 110 ALA A O 1
ATOM 865 N N . LEU A 1 111 ? -16.258 -6.473 6.275 1.00 98.00 111 LEU A N 1
ATOM 866 C CA . LEU A 1 111 ? -15.353 -5.373 6.608 1.00 98.00 111 LEU A CA 1
ATOM 867 C C . LEU A 1 111 ? -15.654 -4.115 5.770 1.00 98.00 111 LEU A C 1
ATOM 869 O O . LEU A 1 111 ? -15.725 -3.012 6.312 1.00 98.00 111 LEU A O 1
ATOM 873 N N . LEU A 1 112 ? -15.879 -4.268 4.461 1.00 98.12 112 LEU A N 1
ATOM 874 C CA . LEU A 1 112 ? -16.265 -3.168 3.571 1.00 98.12 112 LEU A CA 1
ATOM 875 C C . LEU A 1 112 ? -17.592 -2.531 3.991 1.00 98.12 112 LEU A C 1
ATOM 877 O O . LEU A 1 112 ? -17.694 -1.307 3.988 1.00 98.12 112 LEU A O 1
ATOM 881 N N . ALA A 1 113 ? -18.586 -3.334 4.379 1.00 98.06 113 ALA A N 1
ATOM 882 C CA . ALA A 1 113 ? -19.868 -2.827 4.860 1.00 98.06 113 ALA A CA 1
ATOM 883 C C . ALA A 1 113 ? -19.715 -2.007 6.154 1.00 98.06 113 ALA A C 1
ATOM 885 O O . ALA A 1 113 ? -20.298 -0.928 6.268 1.00 98.06 113 ALA A O 1
ATOM 886 N N . ALA A 1 114 ? -18.890 -2.473 7.097 1.00 97.94 114 ALA A N 1
ATOM 887 C CA . ALA A 1 114 ? -18.623 -1.757 8.343 1.00 97.94 114 ALA A CA 1
ATOM 888 C C . ALA A 1 114 ? -17.943 -0.397 8.099 1.00 97.94 114 ALA A C 1
ATOM 890 O O . ALA A 1 114 ? -18.365 0.624 8.642 1.00 97.94 114 ALA A O 1
ATOM 891 N N . PHE A 1 115 ? -16.939 -0.355 7.219 1.00 97.69 115 PHE A N 1
ATOM 892 C CA . PHE A 1 115 ? -16.257 0.891 6.855 1.00 97.69 115 PHE A CA 1
ATOM 893 C C . PHE A 1 115 ? -17.136 1.839 6.028 1.00 97.69 115 PHE A C 1
ATOM 895 O O . PHE A 1 115 ? -17.081 3.055 6.220 1.00 97.69 115 PHE A O 1
ATOM 902 N N . ALA A 1 116 ? -18.000 1.303 5.160 1.00 96.69 116 ALA A N 1
ATOM 903 C CA . ALA A 1 116 ? -18.981 2.098 4.427 1.00 96.69 116 ALA A CA 1
ATOM 904 C C . ALA A 1 116 ? -19.973 2.792 5.375 1.00 96.69 116 ALA A C 1
ATOM 906 O O . ALA A 1 116 ? -20.269 3.969 5.176 1.00 96.69 116 ALA A O 1
ATOM 907 N N . ALA A 1 117 ? -20.423 2.112 6.435 1.00 96.81 117 ALA A N 1
ATOM 908 C CA . ALA A 1 117 ? -21.282 2.707 7.462 1.00 96.81 117 ALA A CA 1
ATOM 909 C C . ALA A 1 117 ? -20.588 3.845 8.239 1.00 96.81 117 ALA A C 1
ATOM 911 O O . ALA A 1 117 ? -21.247 4.797 8.650 1.00 96.81 117 ALA A O 1
ATOM 912 N N . GLN A 1 118 ? -19.260 3.781 8.395 1.00 94.31 118 GLN A N 1
ATOM 913 C CA . GLN A 1 118 ? -18.444 4.857 8.975 1.00 94.31 118 GLN A CA 1
ATOM 914 C C . GLN A 1 118 ? -18.185 6.017 7.987 1.00 94.31 118 GLN A C 1
ATOM 916 O O . GLN A 1 118 ? -17.785 7.106 8.395 1.00 94.31 118 GLN A O 1
ATOM 921 N N . GLY A 1 119 ? -18.406 5.806 6.684 1.00 95.44 119 GLY A N 1
ATOM 922 C CA . GLY A 1 119 ? -18.077 6.773 5.633 1.00 95.44 119 GLY A CA 1
ATOM 923 C C . GLY A 1 119 ? -16.582 6.845 5.300 1.00 95.44 119 GLY A C 1
ATOM 924 O O . GLY A 1 119 ? -16.134 7.831 4.715 1.00 95.44 119 GLY A O 1
ATOM 925 N N . THR A 1 120 ? -15.805 5.818 5.652 1.00 95.44 120 THR A N 1
ATOM 926 C CA . THR A 1 120 ? -14.350 5.773 5.446 1.00 95.44 120 THR A CA 1
ATOM 927 C C . THR A 1 120 ? -14.001 4.755 4.359 1.00 95.44 120 THR A C 1
ATOM 929 O O . THR A 1 120 ? -14.448 3.611 4.387 1.00 95.44 120 THR A O 1
ATOM 932 N N . GLN A 1 121 ? -13.176 5.145 3.385 1.00 95.75 121 GLN A N 1
ATOM 933 C CA . GLN A 1 121 ? -12.798 4.258 2.284 1.00 95.75 121 GLN A CA 1
ATOM 934 C C . GLN A 1 121 ? -11.612 3.359 2.653 1.00 95.75 121 GLN A C 1
ATOM 936 O O . GLN A 1 121 ? -10.529 3.850 2.970 1.00 95.75 121 GLN A O 1
ATOM 941 N N . LEU A 1 122 ? -11.787 2.044 2.499 1.00 97.56 122 LEU A N 1
ATOM 942 C CA . LEU A 1 122 ? -10.691 1.078 2.555 1.00 97.56 122 LEU A CA 1
ATOM 943 C C . LEU A 1 122 ? -9.976 0.985 1.213 1.00 97.56 122 LEU A C 1
ATOM 945 O O . LEU A 1 122 ? -10.595 0.739 0.174 1.00 97.56 122 LEU A O 1
ATOM 949 N N . ARG A 1 123 ? -8.655 1.120 1.242 1.00 98.56 123 ARG A N 1
ATOM 950 C CA . ARG A 1 123 ? -7.772 0.837 0.109 1.00 98.56 123 ARG A CA 1
ATOM 951 C C . ARG A 1 123 ? -6.897 -0.359 0.448 1.00 98.56 123 ARG A C 1
ATOM 953 O O . ARG A 1 123 ? -6.662 -0.630 1.622 1.00 98.56 123 ARG A O 1
ATOM 960 N N . ALA A 1 124 ? -6.405 -1.064 -0.561 1.00 98.25 124 ALA A N 1
ATOM 961 C CA . ALA A 1 124 ? -5.454 -2.151 -0.345 1.00 98.25 124 ALA A CA 1
ATOM 962 C C . ALA A 1 124 ? -4.095 -1.828 -0.965 1.00 98.25 124 ALA A C 1
ATOM 964 O O . ALA A 1 124 ? -3.991 -1.037 -1.903 1.00 98.25 124 ALA A O 1
ATOM 965 N N . TYR A 1 125 ? -3.052 -2.484 -0.471 1.00 97.81 125 TYR A N 1
ATOM 966 C CA . TYR A 1 125 ? -1.748 -2.536 -1.126 1.00 97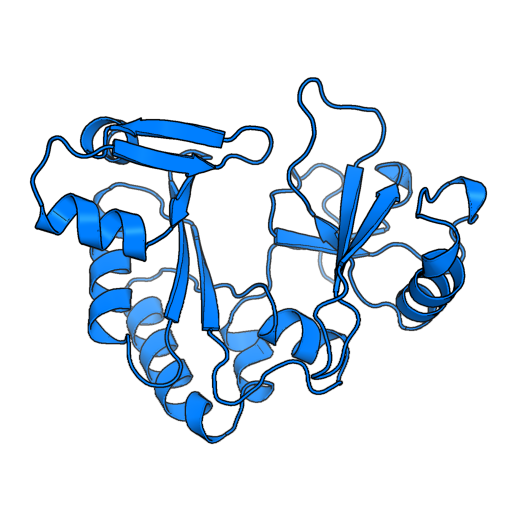.81 125 TYR A CA 1
ATOM 967 C C . TYR A 1 125 ? -1.180 -3.959 -1.058 1.00 97.81 125 TYR A C 1
ATOM 969 O O . TYR A 1 125 ? -1.888 -4.919 -0.766 1.00 97.81 125 TYR A O 1
ATOM 977 N N . GLY A 1 126 ? 0.094 -4.127 -1.413 1.00 95.69 126 GLY A N 1
ATOM 978 C CA . GLY A 1 126 ? 0.785 -5.395 -1.200 1.00 95.69 126 GLY A CA 1
ATOM 979 C C . GLY A 1 126 ? 0.314 -6.502 -2.143 1.00 95.69 126 GLY A C 1
ATOM 980 O O . GLY A 1 126 ? 0.151 -6.288 -3.346 1.00 95.69 126 GLY A O 1
ATOM 981 N N . SER A 1 127 ? 0.165 -7.713 -1.606 1.00 95.88 127 SER A N 1
ATOM 982 C CA . SER A 1 127 ? 0.031 -8.929 -2.425 1.00 95.88 127 SER A CA 1
ATOM 983 C C . SER A 1 127 ? -1.314 -9.026 -3.152 1.00 95.88 127 SER A C 1
ATOM 985 O O . SER A 1 127 ? -1.336 -9.494 -4.289 1.00 95.88 127 SER A O 1
ATOM 987 N N . LEU A 1 128 ? -2.411 -8.544 -2.550 1.00 97.38 128 LEU A N 1
ATOM 988 C CA . LEU A 1 128 ? -3.723 -8.514 -3.211 1.00 97.38 128 LEU A CA 1
ATOM 989 C C . LEU A 1 128 ? -3.706 -7.578 -4.424 1.00 97.38 128 LEU A C 1
ATOM 991 O O . LEU A 1 128 ? -4.162 -7.956 -5.499 1.00 97.38 128 LEU A O 1
ATOM 995 N N . VAL A 1 129 ? -3.113 -6.389 -4.279 1.00 97.75 129 VAL A N 1
ATOM 996 C CA . VAL A 1 129 ? -2.938 -5.451 -5.398 1.00 97.75 129 VAL A CA 1
ATOM 997 C C . VAL A 1 129 ? -2.043 -6.055 -6.473 1.00 97.75 129 VAL A C 1
ATOM 999 O O . VAL A 1 129 ? -2.380 -5.986 -7.653 1.00 97.75 129 VAL A O 1
ATOM 1002 N N . ASN A 1 130 ? -0.940 -6.706 -6.086 1.00 96.56 130 ASN A N 1
ATOM 1003 C CA . ASN A 1 130 ? -0.073 -7.378 -7.051 1.00 96.56 130 ASN A CA 1
ATOM 1004 C C . ASN A 1 130 ? -0.839 -8.442 -7.848 1.00 96.56 130 ASN A C 1
ATOM 1006 O O . ASN A 1 130 ? -0.728 -8.483 -9.067 1.00 96.56 130 ASN A O 1
ATOM 1010 N N . GLN A 1 131 ? -1.658 -9.258 -7.182 1.00 97.12 131 GLN A N 1
ATOM 1011 C CA . GLN A 1 131 ? -2.490 -10.279 -7.821 1.00 97.12 131 GLN A CA 1
ATOM 1012 C C . GLN A 1 131 ? -3.553 -9.671 -8.743 1.00 97.12 131 GLN A C 1
ATOM 1014 O O . GLN A 1 131 ? -3.703 -10.128 -9.872 1.00 97.12 131 GLN A O 1
ATOM 1019 N N . ALA A 1 132 ? -4.246 -8.617 -8.308 1.00 97.62 132 ALA A N 1
ATOM 1020 C CA . ALA A 1 132 ? -5.275 -7.956 -9.109 1.00 97.62 132 ALA A CA 1
ATOM 1021 C C . ALA A 1 132 ? -4.714 -7.364 -10.413 1.00 97.62 132 ALA A C 1
ATOM 1023 O O . ALA A 1 132 ? -5.317 -7.519 -11.471 1.00 97.62 132 ALA A O 1
ATOM 1024 N N . TYR A 1 133 ? -3.537 -6.729 -10.360 1.00 96.88 133 TYR A N 1
ATOM 1025 C CA . TYR A 1 133 ? -2.936 -6.090 -11.537 1.00 96.88 133 TYR A CA 1
ATOM 1026 C C . TYR A 1 133 ? -2.032 -7.004 -12.366 1.00 96.88 133 TYR A C 1
ATOM 1028 O O . TYR A 1 133 ? -1.822 -6.724 -13.545 1.00 96.88 133 TYR A O 1
ATOM 1036 N N . SER A 1 134 ? -1.480 -8.073 -11.787 1.00 95.44 134 SER A N 1
ATOM 1037 C CA . SER A 1 134 ? -0.736 -9.077 -12.557 1.00 95.44 134 SER A CA 1
ATOM 1038 C C . SER A 1 134 ? -1.638 -10.146 -13.172 1.00 95.44 134 SER A C 1
ATOM 1040 O O . SER A 1 134 ? -1.283 -10.723 -14.192 1.00 95.44 134 SER A O 1
ATOM 1042 N N . GLY A 1 135 ? -2.790 -10.435 -12.566 1.00 94.38 135 GLY A N 1
ATOM 1043 C CA . GLY A 1 135 ? -3.597 -11.609 -12.909 1.00 94.38 135 GLY A CA 1
ATOM 1044 C C . GLY A 1 135 ? -2.975 -12.937 -12.456 1.00 94.38 135 GLY A C 1
ATOM 1045 O O . GLY A 1 135 ? -3.523 -13.998 -12.736 1.00 94.38 135 GLY A O 1
ATOM 1046 N N . GLU A 1 136 ? -1.848 -12.900 -11.744 1.00 94.75 136 GLU A N 1
ATOM 1047 C CA . GLU A 1 136 ? -1.113 -14.076 -11.289 1.00 94.75 136 GLU A CA 1
ATOM 1048 C C . GLU A 1 136 ? -1.293 -14.279 -9.784 1.00 94.75 136 GLU A C 1
ATOM 1050 O O . GLU A 1 136 ? -1.375 -13.326 -9.004 1.00 94.75 136 GLU A O 1
ATOM 1055 N N . ALA A 1 137 ? -1.307 -15.538 -9.346 1.00 93.88 137 ALA A N 1
ATOM 1056 C CA . ALA A 1 137 ? -1.467 -15.854 -7.935 1.00 93.88 137 ALA A CA 1
ATOM 1057 C C . ALA A 1 137 ? -0.260 -15.357 -7.116 1.00 93.88 137 ALA A C 1
ATOM 1059 O O . ALA A 1 137 ? 0.837 -15.902 -7.222 1.00 93.88 137 ALA A O 1
ATOM 1060 N N . CYS A 1 138 ? -0.478 -14.348 -6.275 1.00 95.12 138 CYS A N 1
ATOM 1061 C CA . CYS A 1 138 ? 0.529 -13.754 -5.388 1.00 95.12 138 CYS A CA 1
ATOM 1062 C C . CYS A 1 138 ? 0.194 -13.958 -3.904 1.00 95.12 138 CYS A C 1
ATOM 1064 O O . CYS A 1 138 ? 1.079 -13.881 -3.051 1.00 95.12 138 CYS A O 1
ATOM 1066 N N . LEU A 1 139 ? -1.080 -14.200 -3.589 1.00 94.00 139 LEU A N 1
ATOM 1067 C CA . LEU A 1 139 ? -1.537 -14.516 -2.241 1.00 94.00 139 LEU A CA 1
ATOM 1068 C C . LEU A 1 139 ? -1.328 -16.000 -1.937 1.00 94.00 139 LEU A C 1
ATOM 1070 O O . LEU A 1 139 ? -1.556 -16.857 -2.788 1.00 94.00 139 LEU A O 1
ATOM 1074 N N . ARG A 1 140 ? -0.924 -16.291 -0.704 1.00 89.12 140 ARG A N 1
ATOM 1075 C CA . ARG A 1 140 ? -0.884 -17.625 -0.092 1.00 89.12 140 ARG A CA 1
ATOM 1076 C C . ARG A 1 140 ? -1.920 -17.697 1.030 1.00 89.12 140 ARG A C 1
ATOM 1078 O O . ARG A 1 140 ? -2.465 -16.670 1.420 1.00 89.12 140 ARG A O 1
ATOM 1085 N N . GLU A 1 141 ? -2.178 -18.892 1.548 1.00 83.19 141 GLU A N 1
ATOM 1086 C CA . GLU A 1 141 ? -3.125 -19.088 2.659 1.00 83.19 141 GLU A CA 1
ATOM 1087 C C . GLU A 1 141 ? -2.719 -18.308 3.916 1.00 83.19 141 GLU A C 1
ATOM 1089 O O . GLU A 1 141 ? -3.576 -17.758 4.598 1.00 83.19 141 GLU A O 1
ATOM 1094 N N . ASP A 1 142 ? -1.411 -18.193 4.159 1.00 86.88 142 ASP A N 1
ATOM 1095 C CA . ASP A 1 142 ? -0.801 -17.461 5.274 1.00 86.88 142 ASP A CA 1
ATOM 1096 C C . ASP A 1 142 ? -0.587 -15.964 4.995 1.00 86.88 142 ASP A C 1
ATOM 1098 O O . ASP A 1 142 ? 0.087 -15.277 5.759 1.00 86.88 142 ASP A O 1
ATOM 1102 N N . SER A 1 143 ? -1.070 -15.457 3.858 1.00 93.94 143 SER A N 1
ATOM 1103 C CA . SER A 1 143 ? -0.880 -14.052 3.515 1.00 93.94 143 SER A CA 1
ATOM 1104 C C . SER A 1 143 ? -1.819 -13.154 4.303 1.00 93.94 143 SER A C 1
ATOM 1106 O O . SER A 1 143 ? -2.981 -13.478 4.531 1.00 93.94 143 SER A O 1
ATOM 1108 N N . ASP A 1 144 ? -1.313 -11.975 4.630 1.00 95.88 144 ASP A N 1
ATOM 1109 C CA . ASP A 1 144 ? -2.114 -10.909 5.204 1.00 95.88 144 ASP A CA 1
ATOM 1110 C C . ASP A 1 144 ? -2.892 -10.149 4.127 1.00 95.88 144 ASP A C 1
ATOM 1112 O O . ASP A 1 144 ? -2.480 -10.065 2.960 1.00 95.88 144 ASP A O 1
ATOM 1116 N N . LEU A 1 145 ? -4.000 -9.541 4.545 1.00 97.69 145 LEU A N 1
ATOM 1117 C CA . LEU A 1 145 ? -4.679 -8.500 3.790 1.00 97.69 145 LEU A CA 1
ATOM 1118 C C . LEU A 1 145 ? -4.140 -7.130 4.220 1.00 97.69 145 LEU A C 1
ATOM 1120 O O . LEU A 1 145 ? -4.530 -6.605 5.258 1.00 97.69 145 LEU A O 1
ATOM 1124 N N . ASP A 1 146 ? -3.248 -6.563 3.406 1.00 98.00 146 ASP A N 1
ATOM 1125 C CA . ASP A 1 146 ? -2.637 -5.246 3.616 1.00 98.00 146 ASP A CA 1
ATOM 1126 C C . ASP A 1 146 ? -3.607 -4.099 3.266 1.00 98.00 146 ASP A C 1
ATOM 1128 O O . ASP A 1 146 ? -3.936 -3.876 2.092 1.00 98.00 146 ASP A O 1
ATOM 1132 N N . LEU A 1 147 ? -4.026 -3.337 4.276 1.00 98.50 147 LEU A N 1
ATOM 1133 C CA . LEU A 1 147 ? -5.020 -2.270 4.172 1.00 98.50 147 LEU A CA 1
ATOM 1134 C C . LEU A 1 147 ? -4.436 -0.883 4.405 1.00 98.50 147 LEU A C 1
ATOM 1136 O O . LEU A 1 147 ? -3.509 -0.675 5.183 1.00 98.50 147 LEU A O 1
ATOM 1140 N N . LEU A 1 148 ? -5.040 0.100 3.754 1.00 98.25 148 LEU A N 1
ATOM 1141 C CA . LEU A 1 148 ? -4.702 1.497 3.907 1.00 98.25 148 LEU A CA 1
ATOM 1142 C C . LEU A 1 148 ? -5.954 2.332 4.137 1.00 98.25 148 LEU A C 1
ATOM 1144 O O . LEU A 1 148 ? -6.901 2.274 3.351 1.00 98.25 148 LEU A O 1
ATOM 1148 N N . ILE A 1 149 ? -5.912 3.139 5.194 1.00 98.25 149 ILE A N 1
ATOM 1149 C CA . ILE A 1 149 ? -7.013 4.001 5.606 1.00 98.25 149 ILE A CA 1
ATOM 1150 C C . ILE A 1 149 ? -6.474 5.419 5.786 1.00 98.25 149 ILE A C 1
ATOM 1152 O O . ILE A 1 149 ? -5.572 5.646 6.590 1.00 98.25 149 ILE A O 1
ATOM 1156 N N . ASP A 1 150 ? -7.011 6.365 5.017 1.00 96.94 150 ASP A N 1
ATOM 1157 C CA . ASP A 1 150 ? -6.768 7.797 5.201 1.00 96.94 150 ASP A CA 1
ATOM 1158 C C . ASP A 1 150 ? -7.808 8.334 6.207 1.00 96.94 150 ASP A C 1
ATOM 1160 O O . ASP A 1 150 ? -8.991 8.420 5.883 1.00 96.94 150 ASP A O 1
ATOM 1164 N N . CYS A 1 151 ? -7.375 8.658 7.426 1.00 97.06 151 CYS A N 1
ATOM 1165 C CA . CYS A 1 151 ? -8.207 9.204 8.499 1.00 97.06 151 CYS A CA 1
ATOM 1166 C C . CYS A 1 151 ? -8.115 10.736 8.527 1.00 97.06 151 CYS A C 1
ATOM 1168 O O . CYS A 1 151 ? -7.038 11.313 8.356 1.00 97.06 151 CYS A O 1
ATOM 1170 N N . ARG A 1 152 ? -9.247 11.401 8.771 1.00 95.75 152 ARG A N 1
ATOM 1171 C CA . ARG A 1 152 ? -9.342 12.865 8.858 1.00 95.75 152 ARG A CA 1
ATOM 1172 C C . ARG A 1 152 ? -8.897 13.399 10.209 1.00 95.75 152 ARG A C 1
ATOM 1174 O O . ARG A 1 152 ? -8.291 14.461 10.267 1.00 95.75 152 ARG A O 1
ATOM 1181 N N . ASP A 1 153 ? -9.220 12.676 11.275 1.00 95.75 153 ASP A N 1
ATOM 1182 C CA . ASP A 1 153 ? -8.979 13.107 12.646 1.00 95.75 153 ASP A CA 1
ATOM 1183 C C . ASP A 1 153 ? -8.780 11.920 13.602 1.00 95.75 153 ASP A C 1
ATOM 1185 O O . ASP A 1 153 ? -8.830 10.738 13.230 1.00 95.75 153 ASP A O 1
ATOM 1189 N N . ARG A 1 154 ? -8.551 12.249 14.876 1.00 96.00 154 ARG A N 1
ATOM 1190 C CA . ARG A 1 154 ? -8.417 11.288 15.972 1.00 96.00 154 ARG A CA 1
ATOM 1191 C C . ARG A 1 154 ? -9.632 10.374 16.127 1.00 96.00 154 ARG A C 1
ATOM 1193 O O . ARG A 1 154 ? -9.449 9.190 16.405 1.00 96.00 154 ARG A O 1
ATOM 1200 N N . ALA A 1 155 ? -10.848 10.906 16.018 1.00 96.12 155 ALA A N 1
ATOM 1201 C CA . ALA A 1 155 ? -12.062 10.134 16.255 1.00 96.12 155 ALA A CA 1
ATOM 1202 C C . ALA A 1 155 ? -12.231 9.063 15.172 1.00 96.12 155 ALA A C 1
ATOM 1204 O O . ALA A 1 155 ? -12.420 7.891 15.494 1.00 96.12 155 ALA A O 1
ATOM 1205 N N . GLU A 1 156 ? -12.050 9.434 13.903 1.00 97.06 156 GLU A N 1
ATOM 1206 C CA . GLU A 1 156 ? -12.072 8.495 12.780 1.00 97.06 156 GLU A CA 1
ATOM 1207 C C . GLU A 1 156 ? -10.920 7.486 12.848 1.00 97.06 156 GLU A C 1
ATOM 1209 O O . GLU A 1 156 ? -11.107 6.313 12.523 1.00 97.06 156 GLU A O 1
ATOM 1214 N N . THR A 1 157 ? -9.741 7.902 13.320 1.00 97.50 157 THR A N 1
ATOM 1215 C CA . THR A 1 157 ? -8.600 6.996 13.529 1.00 97.50 157 THR A CA 1
ATOM 1216 C C . THR A 1 157 ? -8.929 5.907 14.551 1.00 97.50 157 THR A C 1
ATOM 1218 O O . THR A 1 157 ? -8.693 4.726 14.298 1.00 97.50 157 THR A O 1
ATOM 1221 N N . LEU A 1 158 ? -9.501 6.283 15.700 1.00 97.25 158 LEU A N 1
ATOM 1222 C CA . LEU A 1 158 ? -9.868 5.335 16.754 1.00 97.25 158 LEU A CA 1
ATOM 1223 C C . LEU A 1 158 ? -11.050 4.445 16.347 1.00 97.25 158 LEU A C 1
ATOM 1225 O O . LEU A 1 158 ? -11.031 3.250 16.638 1.00 97.25 158 LEU A O 1
ATOM 1229 N N . ALA A 1 159 ? -12.039 4.992 15.636 1.00 97.81 159 ALA A N 1
ATOM 1230 C CA . ALA A 1 159 ? -13.150 4.211 15.095 1.00 97.81 159 ALA A CA 1
ATOM 1231 C C . ALA A 1 159 ? -12.661 3.175 14.066 1.00 97.81 159 ALA A C 1
ATOM 1233 O O . ALA A 1 159 ? -12.977 1.990 14.175 1.00 97.81 159 ALA A O 1
ATOM 1234 N N . SER A 1 160 ? -11.782 3.589 13.147 1.00 98.25 160 SER A N 1
ATOM 1235 C CA . SER A 1 160 ? -11.166 2.693 12.159 1.00 98.25 160 SER A CA 1
ATOM 1236 C C . SER A 1 160 ? -10.336 1.595 12.824 1.00 98.25 160 SER A C 1
ATOM 1238 O O . SER A 1 160 ? -10.394 0.441 12.405 1.00 98.25 160 SER A O 1
ATOM 1240 N N . LEU A 1 161 ? -9.585 1.926 13.881 1.00 98.12 161 LEU A N 1
ATOM 1241 C CA . LEU A 1 161 ? -8.838 0.942 14.664 1.00 98.12 161 LEU A CA 1
ATOM 1242 C C . LEU A 1 161 ? -9.764 -0.105 15.295 1.00 98.12 161 LEU A C 1
ATOM 1244 O O . LEU A 1 161 ? -9.480 -1.298 15.202 1.00 98.12 161 LEU A O 1
ATOM 1248 N N . ALA A 1 162 ? -10.875 0.328 15.895 1.00 98.00 162 ALA A N 1
ATOM 1249 C CA . ALA A 1 162 ? -11.846 -0.574 16.502 1.00 98.00 162 ALA A CA 1
ATOM 1250 C C . ALA A 1 162 ? -12.477 -1.517 15.463 1.00 98.00 162 ALA A C 1
ATOM 1252 O O . ALA A 1 162 ? -12.590 -2.714 15.721 1.00 98.00 162 ALA A O 1
ATOM 1253 N N . LEU A 1 163 ? -12.818 -1.011 14.270 1.00 98.12 163 LEU A N 1
ATOM 1254 C CA . LEU A 1 163 ? -13.315 -1.845 13.170 1.00 98.12 163 LEU A CA 1
ATOM 1255 C C . LEU A 1 163 ? -12.272 -2.868 12.707 1.00 98.12 163 LEU A C 1
ATOM 1257 O O . LEU A 1 163 ? -12.609 -4.035 12.520 1.00 98.12 163 LEU A O 1
ATOM 1261 N N . LEU A 1 164 ? -11.006 -2.462 12.566 1.00 98.25 164 LEU A N 1
ATOM 1262 C CA . LEU A 1 164 ? -9.924 -3.388 12.222 1.00 98.25 164 LEU A CA 1
ATOM 1263 C C . LEU A 1 164 ? -9.784 -4.493 13.271 1.00 98.25 164 LEU A C 1
ATOM 1265 O O . LEU A 1 164 ? -9.686 -5.655 12.901 1.00 98.25 164 LEU A O 1
ATOM 1269 N N . GLN A 1 165 ? -9.828 -4.160 14.564 1.00 97.44 165 GLN A N 1
ATOM 1270 C CA . GLN A 1 165 ? -9.756 -5.152 15.642 1.00 97.44 165 GLN A CA 1
ATOM 1271 C C . GLN A 1 165 ? -10.965 -6.096 15.657 1.00 97.44 165 GLN A C 1
ATOM 1273 O O . GLN A 1 165 ? -10.792 -7.295 15.852 1.00 97.44 165 GLN A O 1
ATOM 1278 N N . ALA A 1 166 ? -12.175 -5.577 15.439 1.00 97.38 166 ALA A N 1
ATOM 1279 C CA . ALA A 1 166 ? -13.405 -6.370 15.453 1.00 97.38 166 ALA A CA 1
ATOM 1280 C C . ALA A 1 166 ? -13.510 -7.350 14.271 1.00 97.38 166 ALA A C 1
ATOM 1282 O O . ALA A 1 166 ? -14.178 -8.376 14.381 1.00 97.38 166 ALA A O 1
ATOM 1283 N N . HIS A 1 167 ? -12.858 -7.035 13.150 1.00 96.81 167 HIS A N 1
ATOM 1284 C CA . HIS A 1 167 ? -12.875 -7.839 11.927 1.00 96.81 167 HIS A CA 1
ATOM 1285 C C . HIS A 1 167 ? -11.560 -8.589 11.664 1.00 96.81 167 HIS A C 1
ATOM 1287 O O . HIS A 1 167 ? -11.427 -9.229 10.619 1.00 96.81 167 HIS A O 1
ATOM 1293 N N . ASP A 1 168 ? -10.588 -8.525 12.578 1.00 94.25 168 ASP A N 1
ATOM 1294 C CA . ASP A 1 168 ? -9.328 -9.253 12.447 1.00 94.25 168 ASP A CA 1
ATOM 1295 C C . ASP A 1 168 ? -9.566 -10.756 12.644 1.00 94.25 168 ASP A C 1
ATOM 1297 O O . ASP A 1 168 ? -9.704 -11.246 13.765 1.00 94.25 168 ASP A O 1
ATOM 1301 N N . ALA A 1 169 ? -9.663 -11.482 11.532 1.00 87.38 169 ALA A N 1
ATOM 1302 C CA . ALA A 1 169 ? -9.990 -12.902 11.502 1.00 87.38 169 ALA A CA 1
ATOM 1303 C C . ALA A 1 169 ? -9.170 -13.615 10.410 1.00 87.38 169 ALA A C 1
ATOM 1305 O O . ALA A 1 169 ? -7.947 -13.499 10.374 1.00 87.38 169 ALA A O 1
ATOM 1306 N N . ALA A 1 170 ? -9.828 -14.375 9.529 1.00 87.75 170 ALA A N 1
ATOM 1307 C CA . ALA A 1 170 ? -9.234 -14.941 8.322 1.00 87.75 170 ALA A CA 1
ATOM 1308 C C . ALA A 1 170 ? -9.815 -14.212 7.089 1.00 87.75 170 ALA A C 1
ATOM 1310 O O . ALA A 1 170 ? -11.021 -14.321 6.851 1.00 87.75 170 ALA A O 1
ATOM 1311 N N . PRO A 1 171 ? -9.009 -13.475 6.298 1.00 93.81 171 PRO A N 1
ATOM 1312 C CA . PRO A 1 171 ? -7.565 -13.279 6.436 1.00 93.81 171 PRO A CA 1
ATOM 1313 C C . PRO A 1 171 ? -7.191 -12.432 7.644 1.00 93.81 171 PRO A C 1
ATOM 1315 O O . PRO A 1 171 ? -7.960 -11.570 8.071 1.00 93.81 171 PRO A O 1
ATOM 1318 N N . ARG A 1 172 ? -5.952 -12.623 8.110 1.00 96.38 172 ARG A N 1
ATOM 1319 C CA . ARG A 1 172 ? -5.321 -11.699 9.047 1.00 96.38 172 ARG A CA 1
ATOM 1320 C C . ARG A 1 172 ? -5.239 -10.324 8.386 1.00 96.38 172 ARG A C 1
ATOM 1322 O O . ARG A 1 172 ? -4.761 -10.200 7.256 1.00 96.38 172 ARG A O 1
ATOM 1329 N N . LEU A 1 173 ? -5.689 -9.289 9.088 1.00 97.88 173 LEU A N 1
ATOM 1330 C CA . LEU A 1 173 ? -5.607 -7.919 8.588 1.00 97.88 173 LEU A CA 1
ATOM 1331 C C . LEU A 1 173 ? -4.235 -7.329 8.931 1.00 97.88 173 LEU A C 1
ATOM 1333 O O . LEU A 1 173 ? -3.757 -7.443 10.056 1.00 97.88 173 LEU A O 1
ATOM 1337 N N . ASP A 1 174 ? -3.581 -6.655 8.003 1.00 97.50 174 ASP A N 1
ATOM 1338 C CA . ASP A 1 174 ? -2.417 -5.814 8.294 1.00 97.50 174 ASP A CA 1
ATOM 1339 C C . ASP A 1 174 ? -2.607 -4.469 7.601 1.00 97.50 174 ASP A C 1
ATOM 1341 O O . ASP A 1 174 ? -3.589 -4.279 6.883 1.00 97.50 174 ASP A O 1
ATOM 1345 N N . GLY A 1 175 ? -1.750 -3.489 7.857 1.00 97.62 175 GLY A N 1
ATOM 1346 C CA . GLY A 1 175 ? -1.933 -2.198 7.215 1.00 97.62 175 GLY A CA 1
ATOM 1347 C C . GLY A 1 175 ? -1.496 -0.979 7.990 1.00 97.62 175 GLY A C 1
ATOM 1348 O O . GLY A 1 175 ? -0.980 -1.046 9.109 1.00 97.62 175 GLY A O 1
ATOM 1349 N N . GLU A 1 176 ? -1.798 0.164 7.385 1.00 98.25 176 GLU A N 1
ATOM 1350 C CA . GLU A 1 176 ? -1.489 1.475 7.929 1.00 98.25 176 GLU A CA 1
ATOM 1351 C C . GLU A 1 176 ? -2.740 2.357 8.074 1.00 98.25 176 GLU A C 1
ATOM 1353 O O . GLU A 1 176 ? -3.554 2.472 7.153 1.00 98.25 176 GLU A O 1
ATOM 1358 N N . LEU A 1 177 ? -2.836 3.040 9.217 1.00 98.38 177 LEU A N 1
ATOM 1359 C CA . LEU A 1 177 ? -3.720 4.190 9.425 1.00 98.38 177 LEU A CA 1
ATOM 1360 C C . LEU A 1 177 ? -2.922 5.461 9.123 1.00 98.38 177 LEU A C 1
ATOM 1362 O O . LEU A 1 177 ? -1.814 5.625 9.645 1.00 98.38 177 LEU A O 1
ATOM 1366 N N . ARG A 1 178 ? -3.458 6.353 8.288 1.00 97.50 178 ARG A N 1
ATOM 1367 C CA . ARG A 1 178 ? -2.831 7.629 7.926 1.00 97.50 178 ARG A CA 1
ATOM 1368 C C . ARG A 1 178 ? -3.563 8.797 8.554 1.00 97.50 178 ARG A C 1
ATOM 1370 O O . ARG A 1 178 ? -4.759 8.936 8.354 1.00 97.50 178 ARG A O 1
ATOM 1377 N N . LEU A 1 179 ? -2.820 9.665 9.226 1.00 96.12 179 LEU A N 1
ATOM 1378 C CA . LEU A 1 179 ? -3.312 10.903 9.818 1.00 96.12 179 LEU A CA 1
ATOM 1379 C C . LEU A 1 179 ? -2.249 11.991 9.633 1.00 96.12 179 LEU A C 1
ATOM 1381 O O . LEU A 1 179 ? -1.061 11.732 9.836 1.00 96.12 179 LEU A O 1
ATOM 1385 N N . ALA A 1 180 ? -2.666 13.180 9.189 1.00 91.00 180 ALA A N 1
ATOM 1386 C CA . ALA A 1 180 ? -1.807 14.363 9.042 1.00 91.00 180 ALA A CA 1
ATOM 1387 C C . ALA A 1 180 ? -0.462 14.116 8.308 1.00 91.00 180 ALA A C 1
ATOM 1389 O O . ALA A 1 180 ? 0.589 14.637 8.676 1.00 91.00 180 ALA A O 1
ATOM 1390 N N . GLY A 1 181 ? -0.474 13.291 7.252 1.00 90.81 181 GLY A N 1
ATOM 1391 C CA . GLY A 1 181 ? 0.717 12.988 6.439 1.00 90.81 181 GLY A CA 1
ATOM 1392 C C . GLY A 1 181 ? 1.643 11.900 7.001 1.00 90.81 181 GLY A C 1
ATOM 1393 O O . GLY A 1 181 ? 2.637 11.554 6.355 1.00 90.81 181 GLY A O 1
ATOM 1394 N N . TRP A 1 182 ? 1.300 11.319 8.150 1.00 95.38 182 TRP A N 1
ATOM 1395 C CA . TRP A 1 182 ? 2.002 10.202 8.773 1.00 95.38 182 TRP A CA 1
ATOM 1396 C C . TRP A 1 182 ? 1.161 8.936 8.735 1.00 95.38 182 TRP A C 1
ATOM 1398 O O . TRP A 1 182 ? -0.051 8.982 8.907 1.00 95.38 182 TRP A O 1
ATOM 1408 N N . ALA A 1 183 ? 1.815 7.795 8.543 1.00 96.94 183 ALA A N 1
ATOM 1409 C CA . ALA A 1 183 ? 1.197 6.480 8.594 1.00 96.94 183 ALA A CA 1
ATOM 1410 C C . ALA A 1 183 ? 1.762 5.661 9.762 1.00 96.94 183 ALA A C 1
ATOM 1412 O O . ALA A 1 183 ? 2.981 5.644 9.963 1.00 96.94 183 ALA A O 1
ATOM 1413 N N . VAL A 1 184 ? 0.906 4.943 10.483 1.00 97.62 184 VAL A N 1
ATOM 1414 C CA . VAL A 1 184 ? 1.300 4.005 11.548 1.00 97.62 184 VAL A CA 1
ATOM 1415 C C . VAL A 1 184 ? 0.750 2.622 11.257 1.00 97.62 184 VAL A C 1
ATOM 1417 O O . VAL A 1 184 ? -0.354 2.496 10.732 1.00 97.62 184 VAL A O 1
ATOM 1420 N N . ALA A 1 185 ? 1.495 1.581 11.628 1.00 97.94 185 ALA A N 1
ATOM 1421 C CA . ALA A 1 185 ? 0.973 0.223 11.570 1.00 97.94 185 ALA A CA 1
ATOM 1422 C C . ALA A 1 185 ? -0.162 0.086 12.594 1.00 97.94 185 ALA A C 1
ATOM 1424 O O . ALA A 1 185 ? 0.050 0.325 13.787 1.00 97.94 185 ALA A O 1
ATOM 1425 N N . TRP A 1 186 ? -1.363 -0.298 12.159 1.00 97.81 186 TRP A N 1
ATOM 1426 C CA . TRP A 1 186 ? -2.534 -0.277 13.047 1.00 97.81 186 TRP A CA 1
ATOM 1427 C C . TRP A 1 186 ? -2.364 -1.220 14.248 1.00 97.81 186 TRP A C 1
ATOM 1429 O O . TRP A 1 186 ? -2.797 -0.911 15.356 1.00 97.81 186 TRP A O 1
ATOM 1439 N N . ARG A 1 187 ? -1.655 -2.341 14.062 1.00 96.31 187 ARG A N 1
ATOM 1440 C CA . ARG A 1 187 ? -1.345 -3.298 15.136 1.00 96.31 187 ARG A CA 1
ATOM 1441 C C . ARG A 1 187 ? -0.380 -2.736 16.170 1.00 96.31 187 ARG A C 1
ATOM 1443 O O . ARG A 1 187 ? -0.496 -3.040 17.354 1.00 96.31 187 ARG A O 1
ATOM 1450 N N . GLU A 1 188 ? 0.569 -1.912 15.731 1.00 96.62 188 GLU A N 1
ATOM 1451 C CA . GLU A 1 188 ? 1.467 -1.199 16.636 1.00 96.62 188 GLU A CA 1
ATOM 1452 C C . GLU A 1 188 ? 0.676 -0.195 17.478 1.00 96.62 188 GLU A C 1
ATOM 1454 O O . GLU A 1 188 ? 0.847 -0.167 18.695 1.00 96.62 188 GLU A O 1
ATOM 1459 N N . LEU A 1 189 ? -0.247 0.543 16.848 1.00 96.31 189 LEU A N 1
ATOM 1460 C CA . LEU A 1 189 ? -1.165 1.449 17.536 1.00 96.31 189 LEU A CA 1
ATOM 1461 C C . LEU A 1 189 ? -2.039 0.710 18.560 1.00 96.31 189 LEU A C 1
ATOM 1463 O O . LEU A 1 189 ? -2.078 1.122 19.717 1.00 96.31 189 LEU A O 1
ATOM 1467 N N . ALA A 1 190 ? -2.675 -0.402 18.172 1.00 95.31 190 ALA A N 1
ATOM 1468 C CA . ALA A 1 190 ? -3.489 -1.226 19.071 1.00 95.31 190 ALA A CA 1
ATOM 1469 C C . ALA A 1 190 ? -2.691 -1.696 20.296 1.00 95.31 190 ALA A C 1
ATOM 1471 O O . ALA A 1 190 ? -3.135 -1.546 21.433 1.00 95.31 190 ALA A O 1
ATOM 1472 N N . ARG A 1 191 ? -1.480 -2.225 20.068 1.00 94.50 191 ARG A N 1
ATOM 1473 C CA . ARG A 1 191 ? -0.589 -2.696 21.135 1.00 94.50 191 ARG A CA 1
ATOM 1474 C C . ARG A 1 191 ? -0.190 -1.563 22.080 1.00 94.50 191 ARG A C 1
ATOM 1476 O O . ARG A 1 191 ? -0.191 -1.757 23.291 1.00 94.50 191 ARG A O 1
ATOM 1483 N N . VAL A 1 192 ? 0.182 -0.404 21.538 1.00 93.00 192 VAL A N 1
ATOM 1484 C CA . VAL A 1 192 ? 0.604 0.752 22.338 1.00 93.00 192 VAL A CA 1
ATOM 1485 C C . VAL A 1 192 ? -0.553 1.290 23.176 1.00 93.00 192 VAL A C 1
ATOM 1487 O O . VAL A 1 192 ? -0.379 1.470 24.377 1.00 93.00 192 VAL A O 1
ATOM 1490 N N . LEU A 1 193 ? -1.740 1.465 22.590 1.00 91.50 193 LEU A N 1
ATOM 1491 C CA . LEU A 1 193 ? -2.916 1.932 23.328 1.00 91.50 193 LEU A CA 1
ATOM 1492 C C . LEU A 1 193 ? -3.347 0.950 24.428 1.00 91.50 193 LEU A C 1
ATOM 1494 O O . LEU A 1 193 ? -3.750 1.393 25.500 1.00 91.50 193 LEU A O 1
ATOM 1498 N N . GLY A 1 194 ? -3.201 -0.360 24.206 1.00 87.38 194 GLY A N 1
ATOM 1499 C CA . GLY A 1 194 ? -3.461 -1.381 25.227 1.00 87.38 194 GLY A CA 1
ATOM 1500 C C . GLY A 1 194 ? -2.442 -1.411 26.377 1.00 87.38 194 GLY A C 1
ATOM 1501 O O . GLY A 1 194 ? -2.761 -1.909 27.452 1.00 87.38 194 GLY A O 1
ATOM 1502 N N . GLY A 1 195 ? -1.232 -0.876 26.172 1.00 80.69 195 GLY A N 1
ATOM 1503 C CA . GLY A 1 195 ? -0.158 -0.823 27.173 1.00 80.69 195 GLY A CA 1
ATOM 1504 C C . GLY A 1 195 ? -0.063 0.490 27.962 1.00 80.69 195 GLY A C 1
ATOM 1505 O O . GLY A 1 195 ? 0.741 0.576 28.888 1.00 80.69 195 GLY A O 1
ATOM 1506 N N . GLY A 1 196 ? -0.858 1.508 27.609 1.00 69.31 196 GLY A N 1
ATOM 1507 C CA . GLY A 1 196 ? -0.919 2.806 28.290 1.00 69.31 196 GLY A CA 1
ATOM 1508 C C . GLY A 1 196 ? -0.557 4.018 27.408 1.00 69.31 196 GLY A C 1
ATOM 1509 O O . GLY A 1 196 ? 0.003 3.877 26.321 1.00 69.31 196 GLY A O 1
ATOM 1510 N N . PRO A 1 197 ? -0.852 5.251 27.865 1.00 64.50 197 PRO A N 1
ATOM 1511 C CA . PRO A 1 197 ? -0.826 6.462 27.030 1.00 64.50 197 PRO A CA 1
ATOM 1512 C C . PRO A 1 197 ? 0.576 7.002 26.694 1.00 64.50 197 PRO A C 1
ATOM 1514 O O . PRO A 1 197 ? 0.687 7.950 25.920 1.00 64.50 197 PRO A O 1
ATOM 1517 N N . GLN A 1 198 ? 1.642 6.433 27.266 1.00 72.94 198 GLN A N 1
ATOM 1518 C CA . GLN A 1 198 ? 3.023 6.910 27.091 1.00 72.94 198 GLN A CA 1
ATOM 1519 C C . GLN A 1 198 ? 3.832 6.124 26.049 1.00 72.94 198 GLN A C 1
ATOM 1521 O O . GLN A 1 198 ? 5.043 6.299 25.946 1.00 72.94 198 GLN A O 1
ATOM 1526 N N . GLY A 1 199 ? 3.194 5.246 25.273 1.00 86.25 199 GLY A N 1
ATOM 1527 C CA . GLY A 1 199 ? 3.908 4.507 24.239 1.00 86.25 199 GLY A CA 1
ATOM 1528 C C . GLY A 1 199 ? 4.244 5.357 23.011 1.00 86.25 199 GLY A C 1
ATOM 1529 O O . GLY A 1 199 ? 3.522 6.280 22.622 1.00 86.25 199 GLY A O 1
ATOM 1530 N N . GLU A 1 200 ? 5.351 5.002 22.372 1.00 92.38 200 GLU A N 1
ATOM 1531 C CA . GLU A 1 200 ? 5.778 5.571 21.098 1.00 92.38 200 GLU A CA 1
ATOM 1532 C C . GLU A 1 200 ? 5.413 4.649 19.935 1.00 92.38 200 GLU A C 1
ATOM 1534 O O . GLU A 1 200 ? 5.433 3.421 20.060 1.00 92.38 200 GLU A O 1
ATOM 1539 N N . LEU A 1 201 ? 5.139 5.266 18.790 1.00 93.88 201 LEU A N 1
ATOM 1540 C CA . LEU A 1 201 ? 4.834 4.626 17.520 1.00 93.88 201 LEU A CA 1
ATOM 1541 C C . LEU A 1 201 ? 5.935 4.907 16.511 1.00 93.88 201 LEU A C 1
ATOM 1543 O O . LEU A 1 201 ? 6.481 6.011 16.460 1.00 93.88 201 LEU A O 1
ATOM 1547 N N . MET A 1 202 ? 6.196 3.941 15.640 1.00 96.06 202 MET A N 1
ATOM 1548 C CA . MET A 1 202 ? 6.915 4.186 14.403 1.00 96.06 202 MET A CA 1
ATOM 1549 C C . MET A 1 202 ? 5.982 4.842 13.375 1.00 96.06 202 MET A C 1
ATOM 1551 O O . MET A 1 202 ? 5.153 4.174 12.750 1.00 96.06 202 MET A O 1
ATOM 1555 N N . VAL A 1 203 ? 6.142 6.147 13.158 1.00 95.31 203 VAL A N 1
ATOM 1556 C CA . VAL A 1 203 ? 5.408 6.906 12.137 1.00 95.31 203 VAL A CA 1
ATOM 1557 C C . VAL A 1 203 ? 6.199 6.960 10.827 1.00 95.31 203 VAL A C 1
ATOM 1559 O O . VAL A 1 203 ? 7.428 7.063 10.815 1.00 95.31 203 VAL A O 1
ATOM 1562 N N . ARG A 1 204 ? 5.496 6.875 9.694 1.00 95.00 204 ARG A N 1
ATOM 1563 C CA . ARG A 1 204 ? 6.082 6.817 8.344 1.00 95.00 204 ARG A CA 1
ATOM 1564 C C . ARG A 1 204 ? 5.412 7.830 7.417 1.00 95.00 204 ARG A C 1
ATOM 1566 O O . ARG A 1 204 ? 4.243 7.650 7.085 1.00 95.00 204 ARG A O 1
ATOM 1573 N N . SER A 1 205 ? 6.141 8.826 6.924 1.00 93.25 205 SER A N 1
ATOM 1574 C CA . SER A 1 205 ? 5.669 9.737 5.868 1.00 93.25 205 SER A CA 1
ATOM 1575 C C . SER A 1 205 ? 6.132 9.260 4.487 1.00 93.25 205 SER A C 1
ATOM 1577 O O . SER A 1 205 ? 6.774 8.214 4.352 1.00 93.25 205 SER A O 1
ATOM 1579 N N . ASP A 1 206 ? 5.827 10.021 3.437 1.00 91.25 206 ASP A N 1
ATOM 1580 C CA . ASP A 1 206 ? 6.326 9.735 2.086 1.00 91.25 206 ASP A CA 1
ATOM 1581 C C . ASP A 1 206 ? 7.855 9.804 1.969 1.00 91.25 206 ASP A C 1
ATOM 1583 O O . ASP A 1 206 ? 8.392 9.263 1.004 1.00 91.25 206 ASP A O 1
ATOM 1587 N N . THR A 1 207 ? 8.548 10.416 2.936 1.00 91.12 207 THR A N 1
ATOM 1588 C CA . THR A 1 207 ? 10.001 10.645 2.900 1.00 91.12 207 THR A CA 1
ATOM 1589 C C . THR A 1 207 ? 10.747 10.121 4.127 1.00 91.12 207 THR A C 1
ATOM 1591 O O . THR A 1 207 ? 11.866 9.624 4.006 1.00 91.12 207 THR A O 1
ATOM 1594 N N . ALA A 1 208 ? 10.117 10.126 5.302 1.00 91.25 208 ALA A N 1
ATOM 1595 C CA . ALA A 1 208 ? 10.781 9.887 6.578 1.00 91.25 208 ALA A CA 1
ATOM 1596 C C . ALA A 1 208 ? 10.139 8.760 7.396 1.00 91.25 208 ALA A C 1
ATOM 1598 O O . ALA A 1 208 ? 8.985 8.368 7.200 1.00 91.25 208 ALA A O 1
ATOM 1599 N N . VAL A 1 209 ? 10.920 8.239 8.340 1.00 94.00 209 VAL A N 1
ATOM 1600 C CA . VAL A 1 209 ? 10.485 7.295 9.372 1.00 94.00 209 VAL A CA 1
ATOM 1601 C C . VAL A 1 209 ? 11.050 7.784 10.697 1.00 94.00 209 VAL A C 1
ATOM 1603 O O . VAL A 1 209 ? 12.245 8.054 10.776 1.00 94.00 209 VAL A O 1
ATOM 1606 N N . GLN A 1 210 ? 10.207 7.908 11.716 1.00 94.69 210 GLN A N 1
ATOM 1607 C CA . GLN A 1 210 ? 10.627 8.369 13.039 1.00 94.69 210 GLN A CA 1
ATOM 1608 C C . GLN A 1 210 ? 9.744 7.785 14.140 1.00 94.69 210 GLN A C 1
ATOM 1610 O O . GLN A 1 210 ? 8.690 7.208 13.867 1.00 94.69 210 GLN A O 1
ATOM 1615 N N . ARG A 1 211 ? 10.176 7.947 15.391 1.00 95.31 211 ARG A N 1
ATOM 1616 C CA . ARG A 1 211 ? 9.359 7.633 16.564 1.00 95.31 211 ARG A CA 1
ATOM 1617 C C . ARG A 1 211 ? 8.566 8.868 16.976 1.00 95.31 211 ARG A C 1
ATOM 1619 O O . ARG A 1 211 ? 9.093 9.974 16.943 1.00 95.31 211 ARG A O 1
ATOM 1626 N N . MET A 1 212 ? 7.306 8.677 17.342 1.00 93.94 212 MET A N 1
ATOM 1627 C CA . MET A 1 212 ? 6.425 9.741 17.820 1.00 93.94 212 MET A CA 1
ATOM 1628 C C . MET A 1 212 ? 5.536 9.195 18.936 1.00 93.94 212 MET A C 1
ATOM 1630 O O . MET A 1 212 ? 5.043 8.072 18.836 1.00 93.94 212 MET A O 1
ATOM 1634 N N . GLY A 1 213 ? 5.318 9.969 19.999 1.00 93.25 213 GLY A N 1
ATOM 1635 C CA . GLY A 1 213 ? 4.384 9.583 21.059 1.00 93.25 213 GLY A CA 1
ATOM 1636 C C . GLY A 1 213 ? 2.963 9.424 20.512 1.00 93.25 213 GLY A C 1
ATOM 1637 O O . GLY A 1 213 ? 2.515 10.252 19.718 1.00 93.25 213 GLY A O 1
ATOM 1638 N N . VAL A 1 214 ? 2.233 8.392 20.949 1.00 92.88 214 VAL A N 1
ATOM 1639 C CA . VAL A 1 214 ? 0.871 8.117 20.451 1.00 92.88 214 VAL A CA 1
ATOM 1640 C C . VAL A 1 214 ? -0.073 9.308 20.631 1.00 92.88 214 VAL A C 1
ATOM 1642 O O . VAL A 1 214 ? -0.832 9.634 19.723 1.00 92.88 214 VAL A O 1
ATOM 1645 N N . ALA A 1 215 ? 0.021 10.007 21.766 1.00 90.75 215 ALA A N 1
ATOM 1646 C CA . ALA A 1 215 ? -0.784 11.194 22.039 1.00 90.75 215 ALA A CA 1
ATOM 1647 C C . ALA A 1 215 ? -0.439 12.364 21.106 1.00 90.75 215 ALA A C 1
ATOM 1649 O O . ALA A 1 215 ? -1.340 13.084 20.692 1.00 90.75 215 ALA A O 1
ATOM 1650 N N . ALA A 1 216 ? 0.841 12.528 20.751 1.00 91.50 216 ALA A N 1
ATOM 1651 C CA . ALA A 1 216 ? 1.283 13.572 19.832 1.00 91.50 216 ALA A CA 1
ATOM 1652 C C . ALA A 1 216 ? 0.800 13.294 18.402 1.00 91.50 216 ALA A C 1
ATOM 1654 O O . ALA A 1 216 ? 0.281 14.191 17.750 1.00 91.50 216 ALA A O 1
ATOM 1655 N N . TRP A 1 217 ? 0.895 12.042 17.944 1.00 93.31 217 TRP A N 1
ATOM 1656 C CA . TRP A 1 217 ? 0.399 11.651 16.623 1.00 93.31 217 TRP A CA 1
ATOM 1657 C C . TRP A 1 217 ? -1.130 11.748 16.512 1.00 93.31 217 TRP A C 1
ATOM 1659 O O . TRP A 1 217 ? -1.652 12.200 15.504 1.00 93.31 217 TRP A O 1
ATOM 1669 N N . LEU A 1 218 ? -1.876 11.382 17.557 1.00 92.31 218 LEU A N 1
ATOM 1670 C CA . LEU A 1 218 ? -3.336 11.548 17.564 1.00 92.31 218 LEU A CA 1
ATOM 1671 C C . LEU A 1 218 ? -3.785 13.013 17.723 1.00 92.31 218 LEU A C 1
ATO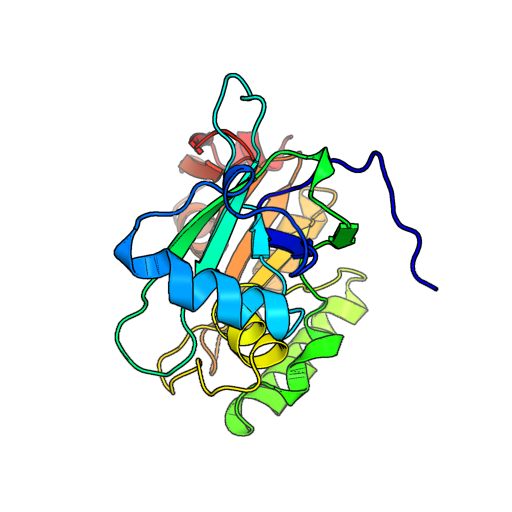M 1673 O O . LEU A 1 218 ? -4.985 13.272 17.679 1.00 92.31 218 LEU A O 1
ATOM 1677 N N . ALA A 1 219 ? -2.861 13.943 17.971 1.00 90.31 219 ALA A N 1
ATOM 1678 C CA . ALA A 1 219 ? -3.142 15.368 18.123 1.00 90.31 219 ALA A CA 1
ATOM 1679 C C . ALA A 1 219 ? -2.727 16.215 16.905 1.00 90.31 219 ALA A C 1
ATOM 1681 O O . ALA A 1 219 ? -3.049 17.403 16.890 1.00 90.31 219 ALA A O 1
ATOM 1682 N N . THR A 1 220 ? -2.018 15.639 15.923 1.00 82.56 220 THR A N 1
ATOM 1683 C CA . THR A 1 220 ? -1.773 16.278 14.613 1.00 82.56 220 THR A CA 1
ATOM 1684 C C . THR A 1 220 ? -3.028 16.341 13.763 1.00 82.56 220 THR A C 1
ATOM 1686 O O . THR A 1 220 ? -3.170 17.358 13.051 1.00 82.56 220 THR A O 1
#